Protein 6SL9 (pdb70)

Foldseek 3Di:
DDQLQWDWDDDQQEIETERGPQVQQSADDPSNLVVLQVSLVCLLVDLRHQEYEYAYPYAFRHQYHDPVNDDPPPDDVVVVCVVRLVSLVSLLQRLHAYEYETLAEQEQVSLLVQQSHPAYEYAQHHKYWNHQVVVPHFHDSCCVPRVCVQQNDVVVCCRGNVGDIGTRVRCCVRRSHVYYDHSVCRVVVRVVVRVVSSQDQSNVVSLVSVLVSCVPVDDPVVSVVSCVVSVVVVCPDPQVVQVVVCVVVVHDGRHSND

Solvent-accessible surface area: 13612 Å² total; per-residue (Å²): 157,41,179,7,27,9,75,104,93,118,57,97,14,0,11,9,0,24,0,17,34,54,135,115,49,0,10,3,17,1,104,0,18,60,24,0,79,56,3,3,112,85,0,68,115,51,223,104,2,36,0,0,0,0,6,9,20,54,174,0,0,0,38,1,52,16,103,117,65,48,47,162,197,194,62,93,70,113,54,30,47,177,85,40,64,120,2,22,121,29,2,16,31,4,52,20,5,1,0,0,0,0,35,5,36,0,12,6,9,0,1,0,2,0,2,24,3,48,54,12,2,0,1,79,59,1,7,0,9,3,23,16,61,157,96,69,63,111,33,34,18,22,0,68,65,16,0,39,90,51,22,34,117,76,83,1,89,78,5,31,125,134,1,45,136,10,28,0,94,85,0,75,90,38,26,0,2,94,90,33,5,64,70,151,97,4,77,117,58,0,28,58,30,0,67,119,20,4,125,7,30,5,65,40,59,1,8,70,28,62,51,118,62,55,60,142,178,32,58,130,106,93,22,98,59,39,83,68,87,14,128,37,83,17,39,154,24,114,6,90,97,20,20,50,96,1,142,186,111,148,83,108,60,188,33,109,16,175

Structure (mmCIF, N/CA/C/O backb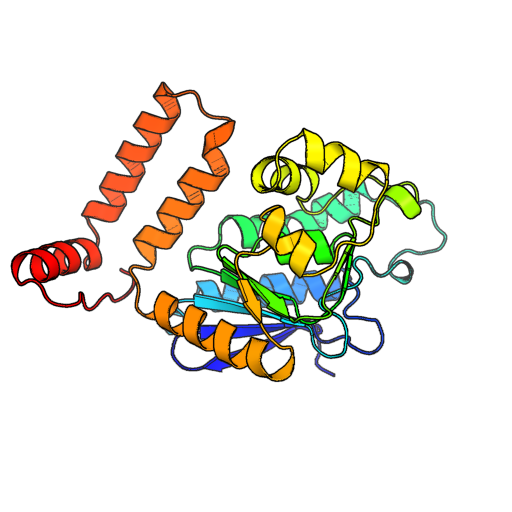one):
data_6SL9
#
_entry.id   6SL9
#
_cell.length_a   88.497
_cell.length_b   88.497
_cell.length_c   88.497
_cell.angle_alpha   90.000
_cell.angle_beta   90.000
_cell.angle_gamma   90.000
#
_symmetry.space_group_name_H-M   'P 21 3'
#
loop_
_entity.id
_entity.type
_entity.pdbx_description
1 polymer 'Enoyl-CoA hydratase/carnithine racemase'
2 non-polymer GLYCEROL
3 water water
#
loop_
_atom_site.group_PDB
_atom_site.id
_atom_site.type_symbol
_atom_site.label_atom_id
_atom_site.label_alt_id
_atom_site.label_comp_id
_atom_site.label_asym_id
_atom_site.label_entity_id
_atom_site.label_seq_id
_atom_site.pdbx_PDB_ins_code
_atom_site.Cartn_x
_atom_site.Cartn_y
_atom_site.Cartn_z
_atom_site.occupancy
_atom_site.B_iso_or_equiv
_atom_site.auth_seq_id
_atom_site.auth_comp_id
_atom_site.auth_asym_id
_atom_site.auth_atom_id
_atom_site.pdbx_PDB_model_num
ATOM 1 N N . SER A 1 1 ? -13.324 14.849 -1.494 1.000 22.311 -3 SER AAA N 1
ATOM 2 C CA . SER A 1 1 ? -11.993 14.588 -0.926 1.000 20.507 -3 SER AAA CA 1
ATOM 3 C C . SER A 1 1 ? -11.661 13.125 -1.078 1.000 17.913 -3 SER AAA C 1
ATOM 4 O O . SER A 1 1 ? -12.585 12.298 -1.223 1.000 18.645 -3 SER AAA O 1
ATOM 14 N N . ASN A 1 2 ? -10.398 12.789 -0.939 1.000 13.512 -2 ASN AAA N 1
ATOM 15 C CA . ASN A 1 2 ? -10.032 11.342 -0.862 1.000 12.781 -2 ASN AAA CA 1
ATOM 16 C C . ASN A 1 2 ? -8.804 11.216 0.040 1.000 12.507 -2 ASN AAA C 1
ATOM 17 O O . ASN A 1 2 ? -7.909 12.088 0.025 1.000 13.316 -2 ASN AAA O 1
ATOM 28 N N . ILE A 1 3 ? -8.722 10.146 0.787 1.000 11.981 -1 ILE AAA N 1
ATOM 29 C CA . ILE A 1 3 ? -7.589 9.952 1.707 1.000 12.576 -1 ILE AAA CA 1
ATOM 30 C C . ILE A 1 3 ? -6.302 9.872 0.910 1.000 12.148 -1 ILE AAA C 1
ATOM 31 O O . ILE A 1 3 ? -6.174 9.037 0.007 1.000 12.779 -1 ILE AAA O 1
ATOM 47 N N . GLY A 1 4 ? -5.360 10.732 1.251 1.000 12.895 0 GLY AAA N 1
ATOM 48 C CA . GLY A 1 4 ? -4.058 10.844 0.601 1.000 12.692 0 GLY AAA CA 1
ATOM 49 C C . GLY A 1 4 ? -4.013 11.826 -0.557 1.000 11.658 0 GLY AAA C 1
ATOM 50 O O . GLY A 1 4 ? -2.898 12.171 -0.950 1.000 12.299 0 GLY AAA O 1
ATOM 54 N N . MET A 1 5 ? -5.174 12.283 -1.078 1.000 11.479 1 MET AAA N 1
ATOM 55 C CA . MET A 1 5 ? -5.259 13.429 -1.984 1.000 11.994 1 MET AAA CA 1
ATOM 56 C C . MET A 1 5 ? -4.709 13.080 -3.376 1.000 11.704 1 MET AAA C 1
ATOM 57 O O . MET A 1 5 ? -4.432 14.026 -4.113 1.000 12.755 1 MET AAA O 1
ATOM 71 N N . ILE A 1 6 ? -4.626 11.796 -3.757 1.000 11.611 2 ILE AAA N 1
ATOM 72 C CA . ILE A 1 6 ? -4.257 11.399 -5.145 1.000 12.061 2 ILE AAA CA 1
ATOM 73 C C . ILE A 1 6 ? -5.394 10.557 -5.696 1.000 11.841 2 ILE AAA C 1
ATOM 74 O O . ILE A 1 6 ? -5.606 9.415 -5.281 1.000 13.251 2 ILE AAA O 1
ATOM 90 N N . LEU A 1 7 ? -6.187 11.125 -6.578 1.000 11.927 3 LEU AAA N 1
ATOM 91 C CA . LEU A 1 7 ? -7.235 10.328 -7.250 1.000 11.865 3 LEU AAA CA 1
ATOM 92 C C . LEU A 1 7 ? -6.586 9.442 -8.289 1.000 11.664 3 LEU AAA C 1
ATOM 93 O O . LEU A 1 7 ? -5.607 9.848 -8.930 1.000 12.622 3 LEU AAA O 1
ATOM 109 N N . LYS A 1 8 ? -7.142 8.256 -8.473 1.000 13.512 4 LYS AAA N 1
ATOM 110 C CA . LYS A 1 8 ? -6.631 7.291 -9.440 1.000 12.979 4 LYS AAA CA 1
ATOM 111 C C . LYS A 1 8 ? -7.778 6.775 -10.289 1.000 14.235 4 LYS AAA C 1
ATOM 112 O O . LYS A 1 8 ? -8.782 6.328 -9.725 1.000 16.765 4 LYS AAA O 1
ATOM 131 N N . GLU A 1 9 ? -7.573 6.706 -11.592 1.000 14.006 5 GLU AAA N 1
ATOM 132 C CA . GLU A 1 9 ? -8.564 6.061 -12.465 1.000 16.234 5 GLU AAA CA 1
ATOM 133 C C . GLU A 1 9 ? -7.788 5.467 -13.645 1.000 13.685 5 GLU AAA C 1
ATOM 134 O O . GLU A 1 9 ? -6.950 6.103 -14.178 1.000 16.298 5 GLU AAA O 1
ATOM 146 N N . ARG A 1 10 ? -8.166 4.291 -14.082 1.000 17.580 6 ARG AAA N 1
ATOM 147 C CA . ARG A 1 10 ? -7.583 3.657 -15.247 1.000 16.533 6 ARG AAA CA 1
ATOM 148 C C . ARG A 1 10 ? -8.540 3.840 -16.423 1.000 16.943 6 ARG AAA C 1
ATOM 149 O O . ARG A 1 10 ? -9.752 3.582 -16.320 1.000 21.793 6 ARG AAA O 1
ATOM 170 N N . GLN A 1 11 ? -8.002 4.328 -17.528 1.000 16.530 7 GLN AAA N 1
ATOM 171 C CA . GLN A 1 11 ? -8.734 4.451 -18.809 1.000 19.467 7 GLN AAA CA 1
ATOM 172 C C . GLN A 1 11 ? -7.889 3.680 -19.827 1.000 17.809 7 GLN AAA C 1
ATOM 173 O O . GLN A 1 11 ? -6.732 4.091 -20.098 1.000 16.474 7 GLN AAA O 1
ATOM 187 N N . ASP A 1 12 ? -8.380 2.541 -20.317 1.000 19.735 8 ASP AAA N 1
ATOM 188 C CA . ASP A 1 12 ? -7.548 1.652 -21.179 1.000 20.791 8 ASP AAA CA 1
ATOM 189 C C . ASP A 1 12 ? -6.250 1.310 -20.458 1.000 17.818 8 ASP AAA C 1
ATOM 190 O O . ASP A 1 12 ? -6.229 0.707 -19.351 1.000 19.032 8 ASP AAA O 1
ATOM 199 N N . GLY A 1 13 ? -5.174 1.635 -21.139 1.000 15.400 9 GLY AAA N 1
ATOM 200 C CA . GLY A 1 13 ? -3.799 1.380 -20.674 1.000 15.093 9 GLY AAA CA 1
ATOM 201 C C . GLY A 1 13 ? -3.183 2.540 -19.901 1.000 12.556 9 GLY AAA C 1
ATOM 202 O O . GLY A 1 13 ? -1.977 2.516 -19.664 1.000 12.587 9 GLY AAA O 1
ATOM 206 N N . VAL A 1 14 ? -3.985 3.540 -19.528 1.000 12.492 10 VAL AAA N 1
ATOM 207 C CA . VAL A 1 14 ? -3.488 4.763 -18.869 1.000 12.481 10 VAL AAA CA 1
ATOM 208 C C . VAL A 1 14 ? -3.967 4.800 -17.416 1.000 12.516 10 VAL AAA C 1
ATOM 209 O O . VAL A 1 14 ? -5.186 4.745 -17.168 1.000 14.039 10 VAL AAA O 1
ATOM 222 N N . LEU A 1 15 ? -3.045 5.019 -16.502 1.000 11.730 11 LEU AAA N 1
ATOM 223 C CA . LEU A 1 15 ? -3.406 5.368 -15.121 1.000 11.610 11 LEU AAA CA 1
ATOM 224 C C . LEU A 1 15 ? -3.404 6.903 -15.034 1.000 11.297 11 LEU AAA C 1
ATOM 225 O O . LEU A 1 15 ? -2.356 7.493 -15.162 1.000 12.031 11 LEU AAA O 1
ATOM 241 N N . VAL A 1 16 ? -4.565 7.458 -14.713 1.000 11.682 12 VAL AAA N 1
ATOM 242 C CA . VAL A 1 16 ? -4.751 8.902 -14.544 1.000 11.511 12 VAL AAA CA 1
ATOM 243 C C . VAL A 1 16 ? -4.687 9.220 -13.056 1.000 11.189 12 VAL AAA C 1
ATOM 244 O O . VAL A 1 16 ? -5.516 8.692 -12.270 1.000 12.167 12 VAL AAA O 1
ATOM 257 N N . LEU A 1 17 ? -3.729 10.042 -12.720 1.000 11.158 13 LEU AAA N 1
ATOM 258 C CA . LEU A 1 17 ? -3.497 10.522 -11.339 1.000 11.162 13 LEU AAA CA 1
ATOM 259 C C . LEU A 1 17 ? -3.855 11.995 -11.245 1.000 11.357 13 LEU AAA C 1
ATOM 260 O O . LEU A 1 17 ? -3.360 12.778 -12.045 1.000 12.208 13 LEU AAA O 1
ATOM 276 N N . THR A 1 18 ? -4.655 12.358 -10.259 1.000 11.559 14 THR AAA N 1
ATOM 277 C CA . THR A 1 18 ? -5.102 13.737 -10.090 1.000 11.138 14 THR AAA CA 1
ATOM 278 C C . THR A 1 18 ? -4.767 14.190 -8.684 1.000 11.143 14 THR AAA C 1
ATOM 279 O O . THR A 1 18 ? -5.295 13.622 -7.708 1.000 13.099 14 THR AAA O 1
ATOM 290 N N . LEU A 1 19 ? -3.930 15.217 -8.602 1.000 10.998 15 LEU AAA N 1
ATOM 291 C CA . LEU A 1 19 ? -3.680 15.894 -7.314 1.000 12.086 15 LEU AAA CA 1
ATOM 292 C C . LEU A 1 19 ? -5.012 16.478 -6.822 1.000 12.748 15 LEU AAA C 1
ATOM 293 O O . LEU A 1 19 ? -5.676 17.247 -7.570 1.000 13.910 15 LEU AAA O 1
ATOM 309 N N . ASN A 1 20 ? -5.394 16.173 -5.576 1.000 13.322 16 ASN AAA N 1
ATOM 310 C CA . ASN A 1 20 ? -6.791 16.451 -5.160 1.000 12.389 16 ASN AAA CA 1
ATOM 311 C C . ASN A 1 20 ? -6.820 17.079 -3.767 1.000 13.075 16 ASN AAA C 1
ATOM 312 O O . ASN A 1 20 ? -7.371 16.507 -2.820 1.000 15.006 16 ASN AAA O 1
ATOM 323 N N . ARG A 1 21 ? -6.314 18.300 -3.686 1.000 13.431 17 ARG AAA N 1
ATOM 324 C CA . ARG A 1 21 ? -6.546 19.198 -2.548 1.000 13.677 17 ARG AAA CA 1
ATOM 325 C C . ARG A 1 21 ? -6.923 20.559 -3.092 1.000 13.639 17 ARG AAA C 1
ATOM 326 O O . ARG A 1 21 ? -6.229 21.570 -2.867 1.000 14.536 17 ARG AAA O 1
ATOM 347 N N . PRO A 1 22 ? -8.025 20.636 -3.854 1.000 14.655 18 PRO AAA N 1
ATOM 348 C CA . PRO A 1 22 ? -8.239 21.852 -4.641 1.000 16.219 18 PRO AAA CA 1
ATOM 349 C C . PRO A 1 22 ? -8.464 23.125 -3.830 1.000 19.086 18 PRO AAA C 1
ATOM 350 O O . PRO A 1 22 ? -8.111 24.218 -4.293 1.000 22.405 18 PRO AAA O 1
ATOM 361 N N . GLU A 1 23 ? -9.013 22.950 -2.642 1.000 21.457 19 GLU AAA N 1
ATOM 362 C CA . GLU A 1 23 ? -9.280 24.057 -1.699 1.000 26.783 19 GLU AAA CA 1
ATOM 363 C C . GLU A 1 23 ? -7.985 24.708 -1.223 1.000 25.692 19 GLU AAA C 1
ATOM 364 O O . GLU A 1 23 ? -8.006 25.863 -0.765 1.000 30.090 19 GLU AAA O 1
ATOM 376 N N . LYS A 1 24 ? -6.867 24.015 -1.322 1.000 18.347 20 LYS AAA N 1
ATOM 377 C CA . LYS A 1 24 ? -5.518 24.539 -0.992 1.000 17.450 20 LYS AAA CA 1
ATOM 378 C C . LYS A 1 24 ? -4.623 24.532 -2.244 1.000 14.416 20 LYS AAA C 1
ATOM 379 O O . LYS A 1 24 ? -3.399 24.445 -2.085 1.000 15.829 20 LYS AAA O 1
ATOM 398 N N . LEU A 1 25 ? -5.222 24.597 -3.434 1.000 13.553 21 LEU AAA N 1
ATOM 399 C CA . LEU A 1 25 ? -4.444 24.680 -4.695 1.000 13.286 21 LEU AAA CA 1
ATOM 400 C C . LEU A 1 25 ? -3.488 23.498 -4.800 1.000 11.526 21 LEU AAA C 1
ATOM 401 O O . LEU A 1 25 ? -2.389 23.606 -5.344 1.000 12.526 21 LEU AAA O 1
ATOM 417 N N . ASN A 1 26 ? -3.950 22.335 -4.376 1.000 12.502 22 ASN AAA N 1
ATOM 418 C CA . ASN A 1 26 ? -3.156 21.090 -4.453 1.000 11.461 22 ASN AAA CA 1
ATOM 419 C C . ASN A 1 26 ? -1.787 21.264 -3.827 1.000 11.136 22 ASN AAA C 1
ATOM 420 O O . ASN A 1 26 ? -0.782 20.694 -4.328 1.000 12.470 22 ASN AAA O 1
ATOM 431 N N . ALA A 1 27 ? -1.755 21.947 -2.709 1.000 13.200 23 ALA AAA N 1
ATOM 432 C CA . ALA A 1 27 ? -0.499 22.189 -2.000 1.000 13.384 23 ALA AAA CA 1
ATOM 433 C C . ALA A 1 27 ? 0.086 20.856 -1.561 1.000 13.060 23 ALA AAA C 1
ATOM 434 O O . ALA A 1 27 ? -0.642 19.965 -1.118 1.000 17.417 23 ALA AAA O 1
ATOM 441 N N A ILE A 1 28 ? 1.406 20.775 -1.654 0.500 12.577 24 ILE AAA N 1
ATOM 442 N N B ILE A 1 28 ? 1.403 20.748 -1.709 0.500 12.774 24 ILE AAA N 1
ATOM 443 C CA A ILE A 1 28 ? 2.153 19.524 -1.384 0.500 13.034 24 ILE AAA CA 1
ATOM 444 C CA B ILE A 1 28 ? 2.168 19.505 -1.425 0.500 13.518 24 ILE AAA CA 1
ATOM 445 C C A ILE A 1 28 ? 2.410 19.343 0.116 0.500 11.907 24 ILE AAA C 1
ATOM 446 C C B ILE A 1 28 ? 2.396 19.341 0.089 0.500 12.312 24 ILE AAA C 1
ATOM 447 O O A ILE A 1 28 ? 2.869 20.266 0.790 0.500 13.457 24 ILE AAA O 1
ATOM 448 O O B ILE A 1 28 ? 2.801 20.287 0.759 0.500 13.716 24 ILE AAA O 1
ATOM 479 N N . THR A 1 29 ? 2.158 18.138 0.606 1.000 13.048 25 THR AAA N 1
ATOM 480 C CA . THR A 1 29 ? 2.514 17.706 1.967 1.000 12.839 25 THR AAA CA 1
ATOM 481 C C . THR A 1 29 ? 3.171 16.340 1.891 1.000 12.585 25 THR AAA C 1
ATOM 482 O O . THR A 1 29 ? 3.035 15.626 0.888 1.000 12.376 25 THR AAA O 1
ATOM 493 N N . GLY A 1 30 ? 3.801 15.957 2.991 1.000 14.237 26 GLY AAA N 1
ATOM 494 C CA . GLY A 1 30 ? 4.390 14.605 3.062 1.000 15.243 26 GLY AAA CA 1
ATOM 495 C C . GLY A 1 30 ? 3.327 13.562 2.854 1.000 12.618 26 GLY AAA C 1
ATOM 496 O O . GLY A 1 30 ? 3.581 12.552 2.220 1.000 13.696 26 GLY AAA O 1
ATOM 500 N N . GLU A 1 31 ? 2.142 13.758 3.425 1.000 12.951 27 GLU AAA N 1
ATOM 501 C CA . GLU A 1 31 ? 1.050 12.793 3.220 1.000 12.943 27 GLU AAA CA 1
ATOM 502 C C . GLU A 1 31 ? 0.717 12.643 1.724 1.000 12.043 27 GLU AAA C 1
ATOM 503 O O . GLU A 1 31 ? 0.550 11.524 1.218 1.000 12.064 27 GLU AAA O 1
ATOM 515 N N . LEU A 1 32 ? 0.567 13.757 1.049 1.000 11.327 28 LEU AAA N 1
ATOM 516 C CA . LEU A 1 32 ? 0.307 13.750 -0.398 1.000 10.936 28 LEU AAA CA 1
ATOM 517 C C . LEU A 1 32 ? 1.419 13.039 -1.148 1.000 10.576 28 LEU AAA C 1
ATOM 518 O O . LEU A 1 32 ? 1.147 12.222 -2.039 1.000 11.302 28 LEU AAA O 1
ATOM 534 N N . LEU A 1 33 ? 2.648 13.327 -0.790 1.000 11.569 29 LEU AAA N 1
ATOM 535 C CA . LEU A 1 33 ? 3.807 12.712 -1.475 1.000 10.669 29 LEU AAA CA 1
ATOM 536 C C . LEU A 1 33 ? 3.850 11.223 -1.227 1.000 10.919 29 LEU AAA C 1
ATOM 537 O O . LEU A 1 33 ? 4.143 10.459 -2.187 1.000 11.401 29 LEU AAA O 1
ATOM 553 N N . ASP A 1 34 ? 3.520 10.760 0.008 1.000 10.809 30 ASP AAA N 1
ATOM 554 C CA . ASP A 1 34 ? 3.458 9.305 0.216 1.000 10.836 30 ASP AAA CA 1
ATOM 555 C C . ASP A 1 34 ? 2.388 8.694 -0.714 1.000 10.410 30 ASP AAA C 1
ATOM 556 O O . ASP A 1 34 ? 2.601 7.612 -1.237 1.000 10.523 30 ASP AAA O 1
ATOM 565 N N . ALA A 1 35 ? 1.233 9.350 -0.854 1.000 10.501 31 ALA AAA N 1
ATOM 566 C CA . ALA A 1 35 ? 0.142 8.834 -1.694 1.000 11.031 31 ALA AAA CA 1
ATOM 567 C C . ALA A 1 35 ? 0.570 8.869 -3.166 1.000 10.214 31 ALA AAA C 1
ATOM 568 O O . ALA A 1 35 ? 0.232 7.950 -3.928 1.000 11.448 31 ALA AAA O 1
ATOM 575 N N . LEU A 1 36 ? 1.306 9.886 -3.597 1.000 10.553 32 LEU AAA N 1
ATOM 576 C CA . LEU A 1 36 ? 1.776 9.959 -4.977 1.000 10.662 32 LEU AAA CA 1
ATOM 577 C C . LEU A 1 36 ? 2.774 8.835 -5.261 1.000 9.806 32 LEU AAA C 1
ATOM 578 O O . LEU A 1 36 ? 2.652 8.138 -6.281 1.000 10.897 32 LEU AAA O 1
ATOM 594 N N . TYR A 1 37 ? 3.719 8.632 -4.367 1.000 10.557 33 TYR AAA N 1
ATOM 595 C CA . TYR A 1 37 ? 4.681 7.531 -4.452 1.000 10.517 33 TYR AAA CA 1
ATOM 596 C C . TYR A 1 37 ? 3.909 6.215 -4.623 1.000 10.044 33 TYR AAA C 1
ATOM 597 O O . TYR A 1 37 ? 4.218 5.401 -5.488 1.000 11.789 33 TYR AAA O 1
ATOM 615 N N . ALA A 1 38 ? 2.942 5.969 -3.726 1.000 10.978 34 ALA AAA N 1
ATOM 616 C CA . ALA A 1 38 ? 2.215 4.703 -3.731 1.000 11.235 34 ALA AAA CA 1
ATOM 617 C C . ALA A 1 38 ? 1.497 4.532 -5.078 1.000 11.000 34 ALA AAA C 1
ATOM 618 O O . ALA A 1 38 ? 1.429 3.393 -5.607 1.000 11.569 34 ALA AAA O 1
ATOM 625 N N . ALA A 1 39 ? 0.916 5.598 -5.615 1.000 10.533 35 ALA AAA N 1
ATOM 626 C CA . ALA A 1 39 ? 0.160 5.521 -6.882 1.000 11.255 35 ALA AAA CA 1
ATOM 627 C C . ALA A 1 39 ? 1.114 5.259 -8.047 1.000 11.766 35 ALA AAA C 1
ATOM 628 O O . ALA A 1 39 ? 0.787 4.489 -8.939 1.000 11.867 35 ALA AAA O 1
ATOM 635 N N . LEU A 1 40 ? 2.264 5.939 -8.080 1.000 11.336 36 LEU AAA N 1
ATOM 636 C CA . LEU A 1 40 ? 3.305 5.671 -9.112 1.000 11.577 36 LEU AAA CA 1
ATOM 637 C C . LEU A 1 40 ? 3.781 4.224 -9.049 1.000 10.963 36 LEU AAA C 1
ATOM 638 O O . LEU A 1 40 ? 3.859 3.540 -10.086 1.000 11.797 36 LEU AAA O 1
ATOM 654 N N . LYS A 1 41 ? 4.023 3.771 -7.830 1.000 11.078 37 LYS AAA N 1
ATOM 655 C CA . LYS A 1 41 ? 4.435 2.361 -7.650 1.000 12.793 37 LYS AAA CA 1
ATOM 656 C C . LYS A 1 41 ? 3.350 1.398 -8.165 1.000 12.050 37 LYS AAA C 1
ATOM 657 O O . LYS A 1 41 ? 3.666 0.412 -8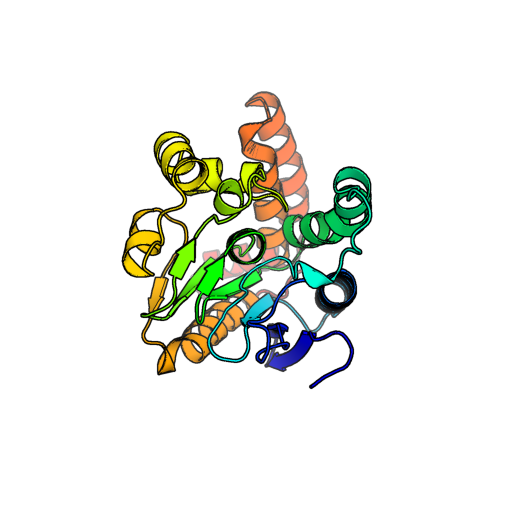.838 1.000 13.125 37 LYS AAA O 1
ATOM 676 N N . GLU A 1 42 ? 2.095 1.647 -7.794 1.000 13.469 38 GLU AAA N 1
ATOM 677 C CA . GLU A 1 42 ? 0.994 0.749 -8.233 1.000 13.473 38 GLU AAA CA 1
ATOM 678 C C . GLU A 1 42 ? 0.901 0.768 -9.760 1.000 13.877 38 GLU AAA C 1
ATOM 679 O O . GLU A 1 42 ? 0.737 -0.289 -10.348 1.000 15.223 38 GLU AAA O 1
ATOM 691 N N . GLY A 1 43 ? 1.001 1.952 -10.366 1.000 12.625 39 GLY AAA N 1
ATOM 692 C CA . GLY A 1 43 ? 0.932 2.035 -11.814 1.000 13.098 39 GLY AAA CA 1
ATOM 693 C C . GLY A 1 43 ? 2.081 1.305 -12.481 1.000 11.789 39 GLY AAA C 1
ATOM 694 O O . GLY A 1 43 ? 1.871 0.643 -13.504 1.000 13.894 39 GLY AAA O 1
ATOM 698 N N . GLU A 1 44 ? 3.285 1.440 -11.955 1.000 11.377 40 GLU AAA N 1
ATOM 699 C CA . GLU A 1 44 ? 4.443 0.741 -12.521 1.000 11.387 40 GLU AAA CA 1
ATOM 700 C C . GLU A 1 44 ? 4.286 -0.777 -12.389 1.000 13.022 40 GLU AAA C 1
ATOM 701 O O . GLU A 1 44 ? 4.736 -1.517 -13.292 1.000 13.600 40 GLU AAA O 1
ATOM 713 N N . GLU A 1 45 ? 3.742 -1.258 -11.284 1.000 13.024 41 GLU AAA N 1
ATOM 714 C CA . GLU A 1 45 ? 3.576 -2.717 -11.047 1.000 13.773 41 GLU AAA CA 1
ATOM 715 C C . GLU A 1 45 ? 2.382 -3.290 -11.859 1.000 13.950 41 GLU AAA C 1
ATOM 716 O O . GLU A 1 45 ? 2.344 -4.466 -12.047 1.000 17.616 41 GLU AAA O 1
ATOM 728 N N . ASP A 1 46 ? 1.427 -2.466 -12.280 1.000 13.935 42 ASP AAA N 1
ATOM 729 C CA . ASP A 1 46 ? 0.158 -2.930 -12.868 1.000 13.529 42 ASP AAA CA 1
ATOM 730 C C . ASP A 1 46 ? 0.416 -3.288 -14.339 1.000 14.064 42 ASP AAA C 1
ATOM 731 O O . ASP A 1 46 ? 0.602 -2.378 -15.176 1.000 13.833 42 ASP AAA O 1
ATOM 740 N N . ARG A 1 47 ? 0.294 -4.561 -14.690 1.000 15.198 43 ARG AAA N 1
ATOM 741 C CA . ARG A 1 47 ? 0.557 -5.006 -16.077 1.000 18.113 43 ARG AAA CA 1
ATOM 742 C C . ARG A 1 47 ? -0.515 -4.469 -17.047 1.000 16.026 43 ARG AAA C 1
ATOM 743 O O . ARG A 1 47 ? -0.281 -4.493 -18.252 1.000 22.716 43 ARG AAA O 1
ATOM 764 N N . GLU A 1 48 ? -1.637 -3.962 -16.560 1.000 16.133 44 GLU AAA N 1
ATOM 765 C CA . GLU A 1 48 ? -2.662 -3.352 -17.437 1.000 15.524 44 GLU AAA CA 1
ATOM 766 C C . GLU A 1 48 ? -2.371 -1.866 -17.736 1.000 16.120 44 GLU AAA C 1
ATOM 767 O O . GLU A 1 48 ? -3.093 -1.200 -18.537 1.000 18.606 44 GLU AAA O 1
ATOM 779 N N . VAL A 1 49 ? -1.348 -1.306 -17.104 1.000 13.711 45 VAL AAA N 1
ATOM 780 C CA . VAL A 1 49 ? -0.960 0.109 -17.270 1.000 11.651 45 VAL AAA CA 1
ATOM 781 C C . VAL A 1 49 ? 0.286 0.192 -18.138 1.000 11.821 45 VAL AAA C 1
ATOM 782 O O . VAL A 1 49 ? 1.298 -0.444 -17.802 1.000 12.421 45 VAL AAA O 1
ATOM 795 N N . ARG A 1 50 ? 0.217 0.977 -19.217 1.000 11.037 46 ARG AAA N 1
ATOM 796 C CA . ARG A 1 50 ? 1.384 1.210 -20.089 1.000 11.680 46 ARG AAA CA 1
ATOM 797 C C . ARG A 1 50 ? 1.780 2.675 -20.133 1.000 10.897 46 ARG AAA C 1
ATOM 798 O O . ARG A 1 50 ? 2.840 2.986 -20.673 1.000 12.582 46 ARG AAA O 1
ATOM 819 N N . ALA A 1 51 ? 1.000 3.562 -19.553 1.000 11.011 47 ALA AAA N 1
ATOM 820 C CA . ALA A 1 51 ? 1.335 4.994 -19.496 1.000 10.439 47 ALA AAA CA 1
ATOM 821 C C . ALA A 1 51 ? 0.633 5.612 -18.308 1.000 11.086 47 ALA AAA C 1
ATOM 822 O O . ALA A 1 51 ? -0.396 5.075 -17.867 1.000 11.698 47 ALA AAA O 1
ATOM 829 N N . LEU A 1 52 ? 1.152 6.716 -17.804 1.000 11.081 48 LEU AAA N 1
ATOM 830 C CA . LEU A 1 52 ? 0.529 7.475 -16.712 1.000 10.921 48 LEU AAA CA 1
ATOM 831 C C . LEU A 1 52 ? 0.274 8.903 -17.185 1.000 11.119 48 LEU AAA C 1
ATOM 832 O O . LEU A 1 52 ? 0.999 9.417 -18.050 1.000 11.150 48 LEU AAA O 1
ATOM 848 N N . LEU A 1 53 ? -0.764 9.492 -16.592 1.000 11.324 49 LEU AAA N 1
ATOM 849 C CA . LEU A 1 53 ? -1.137 10.891 -16.864 1.000 10.560 49 LEU AAA CA 1
ATOM 850 C C . LEU A 1 53 ? -1.317 11.558 -15.492 1.000 10.747 49 LEU AAA C 1
ATOM 851 O O . LEU A 1 53 ? -2.112 11.048 -14.691 1.000 12.270 49 LEU AAA O 1
ATOM 867 N N . LEU A 1 54 ? -0.666 12.693 -15.243 1.000 10.857 50 LEU AAA N 1
ATOM 868 C CA . LEU A 1 54 ? -0.748 13.427 -13.974 1.000 10.627 50 LEU AAA CA 1
ATOM 869 C C . LEU A 1 54 ? -1.323 14.803 -14.256 1.000 10.476 50 LEU AAA C 1
ATOM 870 O O . LEU A 1 54 ? -0.822 15.515 -15.141 1.000 11.447 50 LEU AAA O 1
ATOM 886 N N . THR A 1 55 ? -2.304 15.180 -13.456 1.000 10.878 51 THR AAA N 1
ATOM 887 C CA . THR A 1 55 ? -2.943 16.502 -13.544 1.000 11.348 51 THR AAA CA 1
ATOM 888 C C . THR A 1 55 ? -3.392 16.945 -12.153 1.000 11.070 51 THR AAA C 1
ATOM 889 O O . THR A 1 55 ? -3.233 16.196 -11.195 1.000 11.804 51 THR AAA O 1
ATOM 900 N N . GLY A 1 56 ? -3.962 18.143 -12.072 1.000 12.047 52 GLY AAA N 1
ATOM 901 C CA . GLY A 1 56 ? -4.495 18.670 -10.812 1.000 11.891 52 GLY AAA CA 1
ATOM 902 C C . GLY A 1 56 ? -5.995 18.876 -10.882 1.000 12.039 52 GLY AAA C 1
ATOM 903 O O . GLY A 1 56 ? -6.566 19.164 -11.934 1.000 13.672 52 GLY AAA O 1
ATOM 907 N N . ALA A 1 57 ? -6.619 18.821 -9.724 1.000 12.056 53 ALA AAA N 1
ATOM 908 C CA . ALA A 1 57 ? -8.036 19.179 -9.565 1.000 12.621 53 ALA AAA CA 1
ATOM 909 C C . ALA A 1 57 ? -8.188 20.670 -9.331 1.000 12.942 53 ALA AAA C 1
ATOM 910 O O . ALA A 1 57 ? -7.373 21.254 -8.680 1.000 14.037 53 ALA AAA O 1
ATOM 917 N N . GLY A 1 58 ? -9.309 21.208 -9.760 1.000 17.376 54 GLY AAA N 1
ATOM 918 C CA . GLY A 1 58 ? -9.603 22.603 -9.439 1.000 18.148 54 GLY AAA CA 1
ATOM 919 C C . GLY A 1 58 ? -8.815 23.574 -10.291 1.000 17.734 54 GLY AAA C 1
ATOM 920 O O . GLY A 1 58 ? -8.383 23.231 -11.428 1.000 19.928 54 GLY AAA O 1
ATOM 924 N N . ARG A 1 59 ? -8.558 24.755 -9.759 1.000 19.235 55 ARG AAA N 1
ATOM 925 C CA . ARG A 1 59 ? -8.007 25.800 -10.623 1.000 21.515 55 ARG AAA CA 1
ATOM 926 C C . ARG A 1 59 ? -6.493 25.675 -10.773 1.000 18.797 55 ARG AAA C 1
ATOM 927 O O . ARG A 1 59 ? -5.950 26.276 -11.698 1.000 22.952 55 ARG AAA O 1
ATOM 948 N N . ALA A 1 60 ? -5.796 24.999 -9.851 1.000 18.503 56 ALA AAA N 1
ATOM 949 C CA . ALA A 1 60 ? -4.336 24.845 -9.884 1.000 15.123 56 ALA AAA CA 1
ATOM 950 C C . ALA A 1 60 ? -3.918 23.461 -10.334 1.000 13.173 56 ALA AAA C 1
ATOM 951 O O . ALA A 1 60 ? -4.620 22.477 -10.115 1.000 13.795 56 ALA AAA O 1
ATOM 958 N N . PHE A 1 61 ? -2.718 23.406 -10.888 1.000 12.305 57 PHE AAA N 1
ATOM 959 C CA . PHE A 1 61 ? -1.973 22.133 -10.958 1.000 11.959 57 PHE AAA CA 1
ATOM 960 C C . PHE A 1 61 ? -1.441 21.870 -9.544 1.000 11.552 57 PHE AAA C 1
ATOM 961 O O . PHE A 1 61 ? -1.935 20.955 -8.895 1.000 11.548 57 PHE AAA O 1
ATOM 978 N N . SER A 1 62 ? -0.510 22.687 -9.062 1.000 10.858 58 SER AAA N 1
ATOM 979 C CA . SER A 1 62 ? -0.140 22.704 -7.633 1.000 10.252 58 SER AAA CA 1
ATOM 980 C C . SER A 1 62 ? 0.620 23.969 -7.336 1.000 10.869 58 SER AAA C 1
ATOM 981 O O . SER A 1 62 ? 1.576 24.301 -8.036 1.000 11.569 58 SER AAA O 1
ATOM 989 N N . ALA A 1 63 ? 0.222 24.594 -6.238 1.000 12.139 59 ALA AAA N 1
ATOM 990 C CA . ALA A 1 63 ? 0.928 25.800 -5.730 1.000 12.948 59 ALA AAA CA 1
ATOM 991 C C . ALA A 1 63 ? 2.214 25.487 -4.941 1.000 13.049 59 ALA AAA C 1
ATOM 992 O O . ALA A 1 63 ? 2.887 26.412 -4.510 1.000 14.903 59 ALA AAA O 1
ATOM 999 N N . GLY A 1 64 ? 2.576 24.216 -4.845 1.000 12.156 60 GLY AAA N 1
ATOM 1000 C CA . GLY A 1 64 ? 3.820 23.826 -4.173 1.000 12.515 60 GLY AAA CA 1
ATOM 1001 C C . GLY A 1 64 ? 3.591 23.556 -2.714 1.000 11.589 60 GLY AAA C 1
ATOM 1002 O O . GLY A 1 64 ? 2.488 23.252 -2.277 1.000 12.091 60 GLY AAA O 1
ATOM 1006 N N . GLN A 1 65 ? 4.676 23.564 -1.946 1.000 12.278 61 GLN AAA N 1
ATOM 1007 C CA . GLN A 1 65 ? 4.669 23.119 -0.551 1.000 13.235 61 GLN AAA CA 1
ATOM 1008 C C . GLN A 1 65 ? 3.643 23.869 0.258 1.000 13.473 61 GLN AAA C 1
ATOM 1009 O O . GLN A 1 65 ? 3.603 25.111 0.231 1.000 16.072 61 GLN AAA O 1
ATOM 1023 N N . ASP A 1 66 ? 2.872 23.112 1.058 1.000 13.469 62 ASP AAA N 1
ATOM 1024 C CA . ASP A 1 66 ? 1.996 23.678 2.089 1.000 15.366 62 ASP AAA CA 1
ATOM 1025 C C . ASP A 1 66 ? 2.860 24.181 3.265 1.000 15.177 62 ASP AAA C 1
ATOM 1026 O O . ASP A 1 66 ? 3.394 23.350 4.000 1.000 16.945 62 ASP AAA O 1
ATOM 1035 N N . LEU A 1 67 ? 2.976 25.487 3.451 1.000 18.356 63 LEU AAA N 1
ATOM 1036 C CA . LEU A 1 67 ? 3.857 26.011 4.531 1.000 19.919 63 LEU AAA CA 1
ATOM 1037 C C . LEU A 1 67 ? 3.353 25.655 5.935 1.000 21.240 63 LEU AAA C 1
ATOM 1038 O O . LEU A 1 67 ? 4.157 25.669 6.862 1.000 28.021 63 LEU AAA O 1
ATOM 1054 N N . THR A 1 68 ? 2.089 25.269 6.058 1.000 18.863 64 THR AAA N 1
ATOM 1055 C CA . THR A 1 68 ? 1.484 24.900 7.361 1.000 21.295 64 THR AAA CA 1
ATOM 1056 C C . THR A 1 68 ? 1.931 23.500 7.791 1.000 22.754 64 THR AAA C 1
ATOM 1057 O O . THR A 1 68 ? 1.775 23.194 8.983 1.000 25.427 64 THR AAA O 1
ATOM 1068 N N . GLU A 1 69 ? 2.579 22.717 6.922 1.000 19.024 65 GLU AAA N 1
ATOM 1069 C CA . GLU A 1 69 ? 3.058 21.377 7.355 1.000 19.788 65 GLU AAA CA 1
ATOM 1070 C C . GLU A 1 69 ? 4.042 21.484 8.521 1.000 20.784 65 GLU AAA C 1
ATOM 1071 O O . GLU A 1 69 ? 4.139 20.565 9.300 1.000 25.000 65 GLU AAA O 1
ATOM 1083 N N . PHE A 1 70 ? 4.816 22.556 8.571 1.000 22.307 66 PHE AAA N 1
ATOM 1084 C CA . PHE A 1 70 ? 5.909 22.785 9.548 1.000 26.633 66 PHE AAA CA 1
ATOM 1085 C C . PHE A 1 70 ? 5.365 23.535 10.758 1.000 36.560 66 PHE AAA C 1
ATOM 1086 O O . PHE A 1 70 ? 4.477 24.416 10.599 1.000 31.555 66 PHE AAA O 1
ATOM 1103 N N . GLY A 1 71 ? 5.914 23.214 11.922 1.000 45.363 67 GLY AAA N 1
ATOM 1104 C CA . GLY A 1 71 ? 5.531 23.941 13.132 1.000 61.092 67 GLY AAA CA 1
ATOM 1105 C C . GLY A 1 71 ? 6.046 25.358 13.036 1.000 59.106 67 GLY AAA C 1
ATOM 1106 O O . GLY A 1 71 ? 6.364 25.837 11.927 1.000 74.573 67 GLY AAA O 1
ATOM 1110 N N . ASP A 1 72 ? 6.109 26.000 14.192 1.000 57.372 68 ASP AAA N 1
ATOM 1111 C CA . ASP A 1 72 ? 6.762 27.310 14.395 1.000 60.165 68 ASP AAA CA 1
ATOM 1112 C C . ASP A 1 72 ? 8.240 27.014 14.720 1.000 57.315 68 ASP AAA C 1
ATOM 1113 O O . ASP A 1 72 ? 9.007 27.940 14.638 1.000 56.999 68 ASP AAA O 1
ATOM 1122 N N . ARG A 1 73 ? 8.635 25.751 14.986 1.000 60.369 69 ARG AAA N 1
ATOM 1123 C CA . ARG A 1 73 ? 10.051 25.327 15.260 1.000 62.308 69 ARG AAA CA 1
ATOM 1124 C C . ARG A 1 73 ? 10.954 25.749 14.079 1.000 55.138 69 ARG AAA C 1
ATOM 1125 O O . ARG A 1 73 ? 10.419 25.946 12.937 1.000 57.020 69 ARG AAA O 1
ATOM 1146 N N . LYS A 1 74 ? 12.260 25.997 14.332 1.000 60.815 70 LYS AAA N 1
ATOM 1147 C CA . LYS A 1 74 ? 13.245 26.194 13.233 1.000 67.615 70 LYS AAA CA 1
ATOM 1148 C C . LYS A 1 74 ? 13.109 24.989 12.314 1.000 52.659 70 LYS AAA C 1
ATOM 1149 O O . LYS A 1 74 ? 13.337 23.898 12.844 1.000 36.491 70 LYS AAA O 1
ATOM 1168 N N . PRO A 1 75 ? 12.743 25.111 11.006 1.000 41.924 71 PRO AAA N 1
ATOM 1169 C CA . PRO A 1 75 ? 12.594 23.933 10.142 1.000 33.744 71 PRO AAA CA 1
ATOM 1170 C C . PRO A 1 75 ? 13.909 23.231 9.821 1.000 28.554 71 PRO AAA C 1
ATOM 1171 O O . PRO A 1 75 ? 15.008 23.833 9.817 1.000 29.271 71 PRO AAA O 1
ATOM 1182 N N . ASP A 1 76 ? 13.751 21.952 9.519 1.000 22.229 72 ASP AAA N 1
ATOM 1183 C CA . ASP A 1 76 ? 14.846 21.060 9.116 1.000 19.355 72 ASP AAA CA 1
ATOM 1184 C C . ASP A 1 76 ? 14.506 20.588 7.707 1.000 16.424 72 ASP AAA C 1
ATOM 1185 O O . ASP A 1 76 ? 14.064 19.430 7.497 1.000 18.302 72 ASP AAA O 1
ATOM 1194 N N . TYR A 1 77 ? 14.763 21.420 6.718 1.000 15.543 73 TYR AAA N 1
ATOM 1195 C CA . TYR A 1 77 ? 14.422 21.029 5.344 1.000 13.676 73 TYR AAA CA 1
ATOM 1196 C C . TYR A 1 77 ? 15.339 19.929 4.816 1.000 12.260 73 TYR AAA C 1
ATOM 1197 O O . TYR A 1 77 ? 14.930 19.196 3.917 1.000 13.210 73 TYR AAA O 1
ATOM 1215 N N . GLU A 1 78 ? 16.579 19.844 5.323 1.000 12.029 74 GLU AAA N 1
ATOM 1216 C CA . GLU A 1 78 ? 17.436 18.735 4.880 1.000 11.834 74 GLU AAA CA 1
ATOM 1217 C C . GLU A 1 78 ? 16.761 17.412 5.222 1.000 13.282 74 GLU AAA C 1
ATOM 1218 O O . GLU A 1 78 ? 16.675 16.520 4.365 1.000 12.731 74 GLU AAA O 1
ATOM 1230 N N . ALA A 1 79 ? 16.296 17.268 6.458 1.000 13.703 75 ALA AAA N 1
ATOM 1231 C CA . ALA A 1 79 ? 15.671 15.980 6.824 1.000 14.546 75 ALA AAA CA 1
ATOM 1232 C C . ALA A 1 79 ? 14.369 15.750 6.032 1.000 14.011 75 ALA AAA C 1
ATOM 1233 O O . ALA A 1 79 ? 14.098 14.627 5.581 1.000 13.963 75 ALA AAA O 1
ATOM 1240 N N . HIS A 1 80 ? 13.603 16.795 5.825 1.000 13.419 76 HIS AAA N 1
ATOM 1241 C CA . HIS A 1 80 ? 12.317 16.667 5.112 1.000 13.084 76 HIS AAA CA 1
ATOM 1242 C C . HIS A 1 80 ? 12.601 16.205 3.661 1.000 12.068 76 HIS AAA C 1
ATOM 1243 O O . HIS A 1 80 ? 11.947 15.262 3.188 1.000 12.972 76 HIS AAA O 1
ATOM 1258 N N . LEU A 1 81 ? 13.507 16.873 2.987 1.000 12.451 77 LEU AAA N 1
ATOM 1259 C CA . LEU A 1 81 ? 13.816 16.518 1.591 1.000 11.323 77 LEU AAA CA 1
ATOM 1260 C C . LEU A 1 81 ? 14.510 15.178 1.496 1.000 11.730 77 LEU AAA C 1
ATOM 1261 O O . LEU A 1 81 ? 14.181 14.401 0.592 1.000 12.548 77 LEU AAA O 1
ATOM 1277 N N . ARG A 1 82 ? 15.367 14.832 2.456 1.000 12.961 78 ARG AAA N 1
ATOM 1278 C CA . ARG A 1 82 ? 15.967 13.499 2.382 1.000 14.591 78 ARG AAA CA 1
ATOM 1279 C C . ARG A 1 82 ? 14.871 12.450 2.470 1.000 13.687 78 ARG AAA C 1
ATOM 1280 O O . ARG A 1 82 ? 14.960 11.406 1.804 1.000 15.992 78 ARG AAA O 1
ATOM 1301 N N . ARG A 1 83 ? 13.872 12.674 3.310 1.000 13.762 79 ARG AAA N 1
ATOM 1302 C CA . ARG A 1 83 ? 12.754 11.707 3.434 1.000 13.419 79 ARG AAA CA 1
ATOM 1303 C C . ARG A 1 83 ? 11.946 11.655 2.144 1.000 12.809 79 ARG AAA C 1
ATOM 1304 O O . ARG A 1 83 ? 11.610 10.540 1.722 1.000 14.704 79 ARG AAA O 1
ATOM 1325 N N . TYR A 1 84 ? 11.552 12.792 1.591 1.000 11.978 80 TYR AAA N 1
ATOM 1326 C CA . TYR A 1 84 ? 10.579 12.808 0.471 1.000 12.739 80 TYR AAA CA 1
ATOM 1327 C C . TYR A 1 84 ? 11.247 12.827 -0.911 1.000 13.204 80 TYR AAA C 1
ATOM 1328 O O . TYR A 1 84 ? 10.532 12.610 -1.895 1.000 13.366 80 TYR AAA O 1
ATOM 1346 N N . ASN A 1 85 ? 12.587 12.839 -0.984 1.000 12.535 81 ASN AAA N 1
ATOM 1347 C CA . ASN A 1 85 ? 13.263 12.858 -2.310 1.000 12.102 81 ASN AAA CA 1
ATOM 1348 C C . ASN A 1 85 ? 13.008 11.544 -3.034 1.000 12.974 81 ASN AAA C 1
ATOM 1349 O O . ASN A 1 85 ? 13.093 11.523 -4.250 1.000 12.021 81 ASN AAA O 1
ATOM 1360 N N . ARG A 1 86 ? 12.644 10.492 -2.317 1.000 13.509 82 ARG AAA N 1
ATOM 1361 C CA . ARG A 1 86 ? 12.324 9.219 -2.988 1.000 13.319 82 ARG AAA CA 1
ATOM 1362 C C . ARG A 1 86 ? 11.180 9.407 -4.006 1.000 12.547 82 ARG AAA C 1
ATOM 1363 O O . ARG A 1 86 ? 11.052 8.602 -4.940 1.000 12.844 82 ARG AAA O 1
ATOM 1384 N N . VAL A 1 87 ? 10.286 10.337 -3.777 1.000 12.543 83 VAL AAA N 1
ATOM 1385 C CA . VAL A 1 87 ? 9.185 10.533 -4.742 1.000 12.658 83 VAL AAA CA 1
ATOM 1386 C C . VAL A 1 87 ? 9.705 11.073 -6.075 1.000 11.182 83 VAL AAA C 1
ATOM 1387 O O . VAL A 1 87 ? 9.242 10.671 -7.149 1.000 11.826 83 VAL AAA O 1
ATOM 1400 N N . VAL A 1 88 ? 10.636 12.008 -6.015 1.000 11.011 84 VAL AAA N 1
ATOM 1401 C CA . VAL A 1 88 ? 11.291 12.491 -7.254 1.000 10.992 84 VAL AAA CA 1
ATOM 1402 C C . VAL A 1 88 ? 12.102 11.387 -7.889 1.000 10.313 84 VAL AAA C 1
ATOM 1403 O O . VAL A 1 88 ? 12.122 11.251 -9.123 1.000 11.956 84 VAL AAA O 1
ATOM 1416 N N . GLU A 1 89 ? 12.796 10.590 -7.077 1.000 10.973 85 GLU AAA N 1
ATOM 1417 C CA . GLU A 1 89 ? 13.498 9.433 -7.643 1.000 11.359 85 GLU AAA CA 1
ATOM 1418 C C . GLU A 1 89 ? 12.513 8.542 -8.401 1.000 11.330 85 GLU AAA C 1
ATOM 1419 O O . GLU A 1 89 ? 12.820 8.087 -9.517 1.000 11.965 85 GLU AAA O 1
ATOM 1431 N N . ALA A 1 90 ? 11.353 8.284 -7.814 1.000 10.706 86 ALA AAA N 1
ATOM 1432 C CA . ALA A 1 90 ? 10.331 7.419 -8.432 1.000 11.337 86 ALA AAA CA 1
ATOM 1433 C C . ALA A 1 90 ? 9.888 8.025 -9.758 1.000 12.319 86 ALA AAA C 1
ATOM 1434 O O . ALA A 1 90 ? 9.800 7.268 -10.732 1.000 13.617 86 ALA AAA O 1
ATOM 1441 N N . LEU A 1 91 ? 9.592 9.316 -9.792 1.000 12.028 87 LEU AAA N 1
ATOM 1442 C CA . LEU A 1 91 ? 9.199 9.934 -11.063 1.000 12.737 87 LEU AAA CA 1
ATOM 1443 C C . LEU A 1 91 ? 10.341 9.777 -12.048 1.000 12.364 87 LEU AAA C 1
ATOM 1444 O O . LEU A 1 91 ? 10.091 9.467 -13.225 1.000 14.590 87 LEU AAA O 1
ATOM 1460 N N . SER A 1 92 ? 11.565 10.055 -11.624 1.000 12.104 88 SER AAA N 1
ATOM 1461 C CA . SER A 1 92 ? 12.676 10.145 -12.588 1.000 12.111 88 SER AAA CA 1
ATOM 1462 C C . SER A 1 92 ? 12.913 8.818 -13.290 1.000 13.258 88 SER AAA C 1
ATOM 1463 O O . SER A 1 92 ? 13.319 8.790 -14.465 1.000 13.650 88 SER AAA O 1
ATOM 1471 N N . GLY A 1 93 ? 12.729 7.720 -12.553 1.000 12.351 89 GLY AAA N 1
ATOM 1472 C CA . GLY A 1 93 ? 13.069 6.373 -13.041 1.000 13.343 89 GLY AAA CA 1
ATOM 1473 C C . GLY A 1 93 ? 11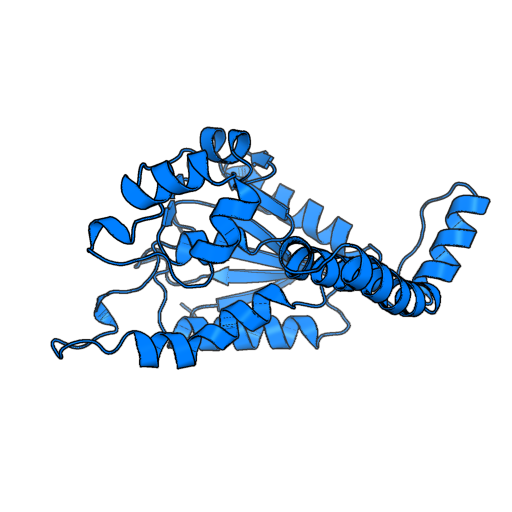.894 5.569 -13.519 1.000 12.567 89 GLY AAA C 1
ATOM 1474 O O . GLY A 1 93 ? 12.084 4.423 -13.855 1.000 13.274 89 GLY AAA O 1
ATOM 1478 N N A LEU A 1 94 ? 10.699 6.132 -13.501 0.500 13.358 90 LEU AAA N 1
ATOM 1479 N N B LEU A 1 94 ? 10.694 6.123 -13.498 0.500 12.084 90 LEU AAA N 1
ATOM 1480 C CA A LEU A 1 94 ? 9.464 5.425 -13.930 0.500 13.892 90 LEU AAA CA 1
ATOM 1481 C CA B LEU A 1 94 ? 9.454 5.372 -13.842 0.500 10.885 90 LEU AAA CA 1
ATOM 1482 C C A LEU A 1 94 ? 9.733 4.625 -15.204 0.500 12.760 90 LEU AAA C 1
ATOM 1483 C C B LEU A 1 94 ? 9.668 4.644 -15.177 0.500 12.209 90 LEU AAA C 1
ATOM 1484 O O A LEU A 1 94 ? 10.179 5.225 -16.197 0.500 14.325 90 LEU AAA O 1
ATOM 1485 O O B LEU A 1 94 ? 10.068 5.294 -16.157 0.500 14.436 90 LEU AAA O 1
ATOM 1516 N N . GLU A 1 95 ? 9.342 3.363 -15.216 1.000 10.664 91 GLU AAA N 1
ATOM 1517 C CA . GLU A 1 95 ? 9.609 2.508 -16.379 1.000 12.168 91 GLU AAA CA 1
ATOM 1518 C C . GLU A 1 95 ? 8.419 2.474 -17.335 1.000 10.206 91 GLU AAA C 1
ATOM 1519 O O . GLU A 1 95 ? 8.289 1.583 -18.163 1.000 11.961 91 GLU AAA O 1
ATOM 1531 N N . LYS A 1 96 ? 7.580 3.507 -17.301 1.000 11.704 92 LYS AAA N 1
ATOM 1532 C CA . LYS A 1 96 ? 6.448 3.761 -18.210 1.000 10.830 92 LYS AAA CA 1
ATOM 1533 C C . LYS A 1 96 ? 6.460 5.256 -18.506 1.000 10.763 92 LYS AAA C 1
ATOM 1534 O O . LYS A 1 96 ? 6.879 6.057 -17.655 1.000 12.017 92 LYS AAA O 1
ATOM 1553 N N . PRO A 1 97 ? 5.979 5.662 -19.680 1.000 10.169 93 PRO AAA N 1
ATOM 1554 C CA . PRO A 1 97 ? 5.956 7.081 -20.012 1.000 10.655 93 PRO AAA CA 1
ATOM 1555 C C . PRO A 1 97 ? 4.899 7.823 -19.177 1.000 11.192 93 PRO AAA C 1
ATOM 1556 O O . PRO A 1 97 ? 3.846 7.306 -18.896 1.000 11.533 93 PRO AAA O 1
ATOM 1567 N N . LEU A 1 98 ? 5.225 9.067 -18.858 1.000 11.407 94 LEU AAA N 1
ATOM 1568 C CA . LEU A 1 98 ? 4.381 9.973 -18.050 1.000 10.815 94 LEU AAA CA 1
ATOM 1569 C C . LEU A 1 98 ? 4.046 11.207 -18.861 1.000 10.513 94 LEU AAA C 1
ATOM 1570 O O . LEU A 1 98 ? 4.925 11.941 -19.310 1.000 11.150 94 LEU AAA O 1
ATOM 1586 N N . VAL A 1 99 ? 2.769 11.454 -18.986 1.000 10.181 95 VAL AAA N 1
ATOM 1587 C CA . VAL A 1 99 ? 2.259 12.706 -19.564 1.000 9.915 95 VAL AAA CA 1
ATOM 1588 C C . VAL A 1 99 ? 1.814 13.562 -18.395 1.000 9.712 95 VAL AAA C 1
ATOM 1589 O O . VAL A 1 99 ? 1.156 13.067 -17.478 1.000 10.947 95 VAL AAA O 1
ATOM 1602 N N . VAL A 1 100 ? 2.140 14.871 -18.432 1.000 9.802 96 VAL AAA N 1
ATOM 1603 C CA . VAL A 1 100 ? 1.612 15.834 -17.421 1.000 10.088 96 VAL AAA CA 1
ATOM 1604 C C . VAL A 1 100 ? 0.690 16.808 -18.136 1.000 9.836 96 VAL AAA C 1
ATOM 1605 O O . VAL A 1 100 ? 1.092 17.327 -19.192 1.000 11.610 96 VAL AAA O 1
ATOM 1618 N N . ALA A 1 101 ? -0.458 17.083 -17.550 1.000 10.158 97 ALA AAA N 1
ATOM 1619 C CA . ALA A 1 101 ? -1.440 18.063 -18.049 1.000 10.253 97 ALA AAA CA 1
ATOM 1620 C C . ALA A 1 101 ? -1.526 19.174 -17.006 1.000 11.310 97 ALA AAA C 1
ATOM 1621 O O . ALA A 1 101 ? -2.123 19.004 -15.938 1.000 10.888 97 ALA AAA O 1
ATOM 1628 N N . VAL A 1 102 ? -0.894 20.313 -17.309 1.000 10.773 98 VAL AAA N 1
ATOM 1629 C CA . VAL A 1 102 ? -0.822 21.464 -16.388 1.000 11.340 98 VAL AAA CA 1
ATOM 1630 C C . VAL A 1 102 ? -2.075 22.337 -16.575 1.000 11.663 98 VAL AAA C 1
ATOM 1631 O O . VAL A 1 102 ? -2.174 23.087 -17.537 1.000 12.025 98 VAL AAA O 1
ATOM 1644 N N . ASN A 1 103 ? -3.048 22.151 -15.684 1.000 12.129 99 ASN AAA N 1
ATOM 1645 C CA . ASN A 1 103 ? -4.378 22.759 -15.780 1.000 12.105 99 ASN AAA CA 1
ATOM 1646 C C . ASN A 1 103 ? -4.457 24.145 -15.188 1.000 12.646 99 ASN AAA C 1
ATOM 1647 O O . ASN A 1 103 ? -5.444 24.846 -15.435 1.000 16.909 99 ASN AAA O 1
ATOM 1658 N N . GLY A 1 104 ? -3.457 24.569 -14.448 1.000 11.909 100 GLY AAA N 1
ATOM 1659 C CA . GLY A 1 104 ? -3.466 25.885 -13.786 1.000 12.401 100 GLY AAA CA 1
ATOM 1660 C C . GLY A 1 104 ? -2.103 26.181 -13.215 1.000 12.590 100 GLY AAA C 1
ATOM 1661 O O . GLY A 1 104 ? -1.090 25.734 -13.738 1.000 15.042 100 GLY AAA O 1
ATOM 1665 N N . VAL A 1 105 ? -2.060 26.944 -12.154 1.000 12.943 101 VAL AAA N 1
ATOM 1666 C CA . VAL A 1 105 ? -0.762 27.398 -11.639 1.000 14.828 101 VAL AAA CA 1
ATOM 1667 C C . VAL A 1 105 ? 0.033 26.156 -11.226 1.000 11.921 101 VAL AAA C 1
ATOM 1668 O O . VAL A 1 105 ? -0.448 25.219 -10.535 1.000 12.110 101 VAL AAA O 1
ATOM 1681 N N . ALA A 1 106 ? 1.321 26.210 -11.592 1.000 12.250 102 ALA AAA N 1
ATOM 1682 C CA . ALA A 1 106 ? 2.359 25.266 -11.152 1.000 11.121 102 ALA AAA CA 1
ATOM 1683 C C . ALA A 1 106 ? 3.466 26.132 -10.544 1.000 10.666 102 ALA AAA C 1
ATOM 1684 O O . ALA A 1 106 ? 4.195 26.823 -11.270 1.000 12.731 102 ALA AAA O 1
ATOM 1691 N N . ALA A 1 107 ? 3.613 26.104 -9.227 1.000 10.445 103 ALA AAA N 1
ATOM 1692 C CA . ALA A 1 107 ? 4.572 26.983 -8.529 1.000 10.576 103 ALA AAA CA 1
ATOM 1693 C 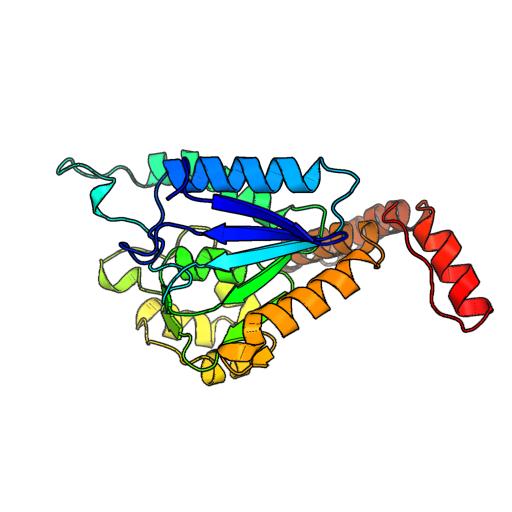C . ALA A 1 107 ? 5.423 26.164 -7.559 1.000 10.679 103 ALA AAA C 1
ATOM 1694 O O . ALA A 1 107 ? 4.907 25.219 -6.932 1.000 10.989 103 ALA AAA O 1
ATOM 1701 N N . GLY A 1 108 ? 6.664 26.564 -7.384 1.000 10.624 104 GLY AAA N 1
ATOM 1702 C CA . GLY A 1 108 ? 7.527 25.886 -6.396 1.000 10.667 104 GLY AAA CA 1
ATOM 1703 C C . GLY A 1 108 ? 7.662 24.419 -6.712 1.000 9.940 104 GLY AAA C 1
ATOM 1704 O O . GLY A 1 108 ? 7.844 24.044 -7.874 1.000 10.405 104 GLY AAA O 1
ATOM 1708 N N . ALA A 1 109 ? 7.462 23.565 -5.740 1.000 11.284 105 ALA AAA N 1
ATOM 1709 C CA . ALA A 1 109 ? 7.523 22.107 -5.983 1.000 11.134 105 ALA AAA CA 1
ATOM 1710 C C . ALA A 1 109 ? 6.410 21.650 -6.906 1.000 10.504 105 ALA AAA C 1
ATOM 1711 O O . ALA A 1 109 ? 6.524 20.589 -7.502 1.000 11.945 105 ALA AAA O 1
ATOM 1718 N N . GLY A 1 110 ? 5.345 22.426 -7.055 1.000 11.208 106 GLY AAA N 1
ATOM 1719 C CA . GLY A 1 110 ? 4.331 22.081 -8.067 1.000 10.587 106 GLY AAA CA 1
ATOM 1720 C C . GLY A 1 110 ? 4.905 22.208 -9.474 1.000 9.710 106 GLY AAA C 1
ATOM 1721 O O . GLY A 1 110 ? 4.581 21.412 -10.348 1.000 11.096 106 GLY AAA O 1
ATOM 1725 N N . MET A 1 111 ? 5.730 23.243 -9.699 1.000 9.936 107 MET AAA N 1
ATOM 1726 C CA . MET A 1 111 ? 6.460 23.387 -10.972 1.000 10.944 107 MET AAA CA 1
ATOM 1727 C C . MET A 1 111 ? 7.460 22.227 -11.104 1.000 10.500 107 MET AAA C 1
ATOM 1728 O O . MET A 1 111 ? 7.541 21.621 -12.176 1.000 11.809 107 MET AAA O 1
ATOM 1742 N N . SER A 1 112 ? 8.207 21.913 -10.044 1.000 10.469 108 SER AAA N 1
ATOM 1743 C CA . SER A 1 112 ? 9.124 20.761 -10.076 1.000 11.156 108 SER AAA CA 1
ATOM 1744 C C . SER A 1 112 ? 8.411 19.503 -10.542 1.000 10.827 108 SER AAA C 1
ATOM 1745 O O . SER A 1 112 ? 8.887 18.821 -11.475 1.000 13.022 108 SER AAA O 1
ATOM 1753 N N . LEU A 1 113 ? 7.264 19.193 -9.926 1.000 11.108 109 LEU AAA N 1
ATOM 1754 C CA . LEU A 1 113 ? 6.544 1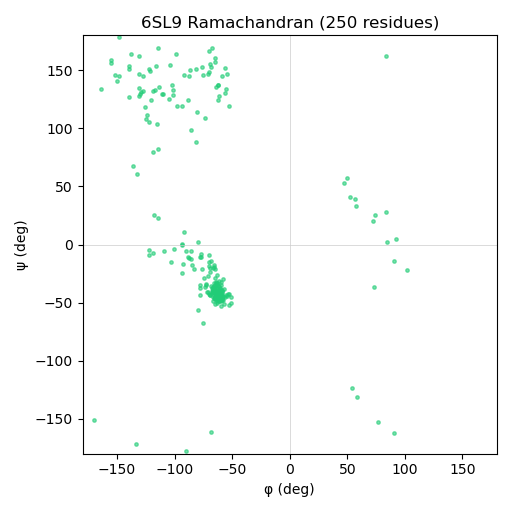7.946 -10.227 1.000 11.155 109 LEU AAA CA 1
ATOM 1755 C C . LEU A 1 113 ? 6.081 17.954 -11.683 1.000 11.107 109 LEU AAA C 1
ATOM 1756 O O . LEU A 1 113 ? 6.197 16.978 -12.398 1.000 12.409 109 LEU AAA O 1
ATOM 1772 N N . ALA A 1 114 ? 5.547 19.101 -12.160 1.000 10.205 110 ALA AAA N 1
ATOM 1773 C CA . ALA A 1 114 ? 5.008 19.177 -13.527 1.000 11.426 110 ALA AAA CA 1
ATOM 1774 C C . ALA A 1 114 ? 6.132 18.878 -14.521 1.000 10.482 110 ALA AAA C 1
ATOM 1775 O O . ALA A 1 114 ? 5.911 18.229 -15.566 1.000 11.461 110 ALA AAA O 1
ATOM 1782 N N . LEU A 1 115 ? 7.337 19.329 -14.236 1.000 9.995 111 LEU AAA N 1
ATOM 1783 C CA . LEU A 1 115 ? 8.445 19.251 -15.207 1.000 10.804 111 LEU AAA CA 1
ATOM 1784 C C . LEU A 1 115 ? 9.026 17.853 -15.287 1.000 10.772 111 LEU AAA C 1
ATOM 1785 O O . LEU A 1 115 ? 9.781 17.574 -16.209 1.000 12.010 111 LEU AAA O 1
ATOM 1801 N N . TRP A 1 116 ? 8.623 16.943 -14.408 1.000 9.793 112 TRP AAA N 1
ATOM 1802 C CA . TRP A 1 116 ? 9.027 15.526 -14.506 1.000 10.365 112 TRP AAA CA 1
ATOM 1803 C C . TRP A 1 116 ? 8.241 14.766 -15.562 1.000 10.332 112 TRP AAA C 1
ATOM 1804 O O . TRP A 1 116 ? 8.633 13.660 -15.880 1.000 11.934 112 TRP AAA O 1
ATOM 1825 N N . GLY A 1 117 ? 7.164 15.342 -16.121 1.000 10.233 113 GLY AAA N 1
ATOM 1826 C CA . GLY A 1 117 ? 6.520 14.642 -17.223 1.000 10.781 113 GLY AAA CA 1
ATOM 1827 C C . GLY A 1 117 ? 7.486 14.421 -18.363 1.000 10.573 113 GLY AAA C 1
ATOM 1828 O O . GLY A 1 117 ? 8.296 15.297 -18.646 1.000 11.557 113 GLY AAA O 1
ATOM 1832 N N . ASP A 1 118 ? 7.397 13.304 -19.072 1.000 10.954 114 ASP AAA N 1
ATOM 1833 C CA . ASP A 1 118 ? 8.157 13.079 -20.319 1.000 11.505 114 ASP AAA CA 1
ATOM 1834 C C . ASP A 1 118 ? 7.636 13.936 -21.445 1.000 11.800 114 ASP AAA C 1
ATOM 1835 O O . ASP A 1 118 ? 8.416 14.491 -22.235 1.000 12.757 114 ASP AAA O 1
ATOM 1844 N N . LEU A 1 119 ? 6.311 14.041 -21.527 1.000 11.057 115 LEU AAA N 1
ATOM 1845 C CA . LEU A 1 119 ? 5.602 14.932 -22.448 1.000 10.462 115 LEU AAA CA 1
ATOM 1846 C C . LEU A 1 119 ? 4.641 15.757 -21.625 1.000 10.084 115 LEU AAA C 1
ATOM 1847 O O . LEU A 1 119 ? 3.937 15.214 -20.758 1.000 11.844 115 LEU AAA O 1
ATOM 1863 N N . ARG A 1 120 ? 4.650 17.064 -21.870 1.000 10.544 116 ARG AAA N 1
ATOM 1864 C CA . ARG A 1 120 ? 3.955 18.014 -20.985 1.000 10.184 116 ARG AAA CA 1
ATOM 1865 C C . ARG A 1 120 ? 3.067 18.927 -21.816 1.000 10.040 116 ARG AAA C 1
ATOM 1866 O O . ARG A 1 120 ? 3.513 19.517 -22.801 1.000 11.395 116 ARG AAA O 1
ATOM 1887 N N . LEU A 1 121 ? 1.818 19.064 -21.393 1.000 10.619 117 LEU AAA N 1
ATOM 1888 C CA . LEU A 1 121 ? 0.831 19.955 -22.022 1.000 10.785 117 LEU AAA CA 1
ATOM 1889 C C . LEU A 1 121 ? 0.356 20.940 -20.977 1.000 11.338 117 LEU AAA C 1
ATOM 1890 O O . LEU A 1 121 ? 0.298 20.618 -19.780 1.000 13.504 117 LEU AAA O 1
ATOM 1906 N N . ALA A 1 122 ? 0.008 22.137 -21.422 1.000 11.860 118 ALA AAA N 1
ATOM 1907 C CA . ALA A 1 122 ? -0.578 23.136 -20.531 1.000 11.847 118 ALA AAA CA 1
ATOM 1908 C C . ALA A 1 122 ? -1.871 23.659 -21.127 1.000 11.921 118 ALA AAA C 1
ATOM 1909 O O . ALA A 1 122 ? -1.978 23.840 -22.376 1.000 13.993 118 ALA AAA O 1
ATOM 1916 N N . ALA A 1 123 ? -2.839 23.966 -20.268 1.000 12.671 119 ALA AAA N 1
ATOM 1917 C CA . ALA A 1 123 ? -4.014 24.743 -20.645 1.000 13.672 119 ALA AAA CA 1
ATOM 1918 C C . ALA A 1 123 ? -3.610 26.174 -20.903 1.000 13.900 119 ALA AAA C 1
ATOM 1919 O O . ALA A 1 123 ? -2.813 26.736 -20.163 1.000 14.405 119 ALA AAA O 1
ATOM 1926 N N . VAL A 1 124 ? -4.326 26.791 -21.817 1.000 14.424 120 VAL AAA N 1
ATOM 1927 C CA . VAL A 1 124 ? -4.352 28.260 -21.902 1.000 16.764 120 VAL AAA CA 1
ATOM 1928 C C . VAL A 1 124 ? -4.805 28.716 -20.506 1.000 18.540 120 VAL AAA C 1
ATOM 1929 O O . VAL A 1 124 ? -5.863 28.229 -20.005 1.000 20.063 120 VAL AAA O 1
ATOM 1942 N N . GLY A 1 125 ? -4.093 29.645 -19.934 1.000 19.856 121 GLY AAA N 1
ATOM 1943 C CA . GLY A 1 125 ? -4.411 30.155 -18.605 1.000 17.049 121 GLY AAA CA 1
ATOM 1944 C C . GLY A 1 125 ? -3.530 29.592 -17.551 1.000 15.299 121 GLY AAA C 1
ATOM 1945 O O . GLY A 1 125 ? -3.514 30.173 -16.473 1.000 17.715 121 GLY AAA O 1
ATOM 1949 N N . ALA A 1 126 ? -2.904 28.433 -17.800 1.000 14.414 122 ALA AAA N 1
ATOM 1950 C CA . ALA A 1 126 ? -2.003 27.853 -16.794 1.000 13.873 122 ALA AAA CA 1
ATOM 1951 C C . ALA A 1 126 ? -0.781 28.761 -16.658 1.000 13.413 122 ALA AAA C 1
ATOM 1952 O O . ALA A 1 126 ? -0.513 29.567 -17.536 1.000 14.975 122 ALA AAA O 1
ATOM 1959 N N . SER A 1 127 ? 0.038 28.537 -15.644 1.000 13.107 123 SER AAA N 1
ATOM 1960 C CA . SER A 1 127 ? 1.221 29.381 -15.428 1.000 14.040 123 SER AAA CA 1
ATOM 1961 C C . SER A 1 127 ? 2.245 28.593 -14.666 1.000 11.198 123 SER AAA C 1
ATOM 1962 O O . SER A 1 127 ? 1.934 27.630 -13.989 1.000 13.302 123 SER AAA O 1
ATOM 1970 N N . PHE A 1 128 ? 3.478 29.062 -14.787 1.000 12.227 124 PHE AAA N 1
ATOM 1971 C CA . PHE A 1 128 ? 4.620 28.444 -14.104 1.000 11.590 124 PHE AAA CA 1
ATOM 1972 C C . PHE A 1 128 ? 5.403 29.521 -13.372 1.000 11.525 124 PHE AAA C 1
ATOM 1973 O O . PHE A 1 128 ? 5.781 30.537 -13.996 1.000 14.646 124 PHE AAA O 1
ATOM 1990 N N . THR A 1 129 ? 5.684 29.304 -12.100 1.000 10.313 125 THR AAA N 1
ATOM 1991 C CA . THR A 1 129 ? 6.478 30.285 -11.319 1.000 11.270 125 THR AAA CA 1
ATOM 1992 C C . THR A 1 129 ? 7.440 29.472 -10.432 1.000 10.792 125 THR AAA C 1
ATOM 1993 O O . THR A 1 129 ? 6.981 28.622 -9.688 1.000 11.812 125 THR AAA O 1
ATOM 2004 N N . THR A 1 130 ? 8.721 29.759 -10.495 1.000 10.479 126 THR AAA N 1
ATOM 2005 C CA . THR A 1 130 ? 9.641 28.956 -9.675 1.000 9.929 126 THR AAA CA 1
ATOM 2006 C C . THR A 1 130 ? 9.340 29.158 -8.197 1.000 10.205 126 THR AAA C 1
ATOM 2007 O O . THR A 1 130 ? 9.406 28.188 -7.439 1.000 11.000 126 THR AAA O 1
ATOM 2018 N N . ALA A 1 131 ? 9.058 30.381 -7.766 1.000 11.050 127 ALA AAA N 1
ATOM 2019 C CA . ALA A 1 131 ? 8.490 30.746 -6.450 1.000 11.470 127 ALA AAA CA 1
ATOM 2020 C C . ALA A 1 131 ? 9.418 30.634 -5.246 1.000 11.009 127 ALA AAA C 1
ATOM 2021 O O . ALA A 1 131 ? 9.275 31.453 -4.327 1.000 11.725 127 ALA AAA O 1
ATOM 2028 N N . PHE A 1 132 ? 10.301 29.643 -5.204 1.000 10.757 128 PHE AAA N 1
ATOM 2029 C CA . PHE A 1 132 ? 11.122 29.384 -3.999 1.000 10.918 128 PHE AAA CA 1
ATOM 2030 C C . PHE A 1 132 ? 11.810 30.667 -3.524 1.000 10.276 128 PHE AAA C 1
ATOM 2031 O O . PHE A 1 132 ? 11.838 30.926 -2.287 1.000 10.974 128 PHE AAA O 1
ATOM 2048 N N . VAL A 1 133 ? 12.389 31.436 -4.422 1.000 10.794 129 VAL AAA N 1
ATOM 2049 C CA . VAL A 1 133 ? 13.188 32.614 -4.021 1.000 11.400 129 VAL AAA CA 1
ATOM 2050 C C . VAL A 1 133 ? 12.321 33.650 -3.302 1.000 11.990 129 VAL AAA C 1
ATOM 2051 O O . VAL A 1 133 ? 12.858 34.427 -2.501 1.000 12.802 129 VAL AAA O 1
ATOM 2064 N N . ARG A 1 134 ? 11.003 33.676 -3.578 1.000 12.484 130 ARG AAA N 1
ATOM 2065 C CA . ARG A 1 134 ? 10.126 34.681 -2.975 1.000 12.571 130 ARG AAA CA 1
ATOM 2066 C C . ARG A 1 134 ? 9.943 34.440 -1.494 1.000 12.576 130 ARG AAA C 1
ATOM 2067 O O . ARG A 1 134 ? 9.617 35.369 -0.774 1.000 14.399 130 ARG AAA O 1
ATOM 2088 N N . ILE A 1 135 ? 10.242 33.233 -1.020 1.000 12.376 131 ILE AAA N 1
ATOM 2089 C CA . ILE A 1 135 ? 10.255 32.949 0.440 1.000 13.566 131 ILE AAA CA 1
ATOM 2090 C C . ILE A 1 135 ? 11.661 32.608 0.940 1.000 11.832 131 ILE AAA C 1
ATOM 2091 O O . ILE A 1 135 ? 11.837 32.088 2.047 1.000 13.973 131 ILE AAA O 1
ATOM 2107 N N . GLY A 1 136 ? 12.677 33.055 0.189 1.000 10.562 132 GLY AAA N 1
ATOM 2108 C CA . GLY A 1 136 ? 14.069 32.903 0.648 1.000 11.373 132 GLY AAA CA 1
ATOM 2109 C C . GLY A 1 136 ? 14.628 31.487 0.570 1.000 10.430 132 GLY AAA C 1
ATOM 2110 O O . GLY A 1 136 ? 15.577 31.190 1.272 1.000 11.120 132 GLY AAA O 1
ATOM 2114 N N . LEU A 1 137 ? 14.068 30.678 -0.341 1.000 10.594 133 LEU AAA N 1
ATOM 2115 C CA . LEU A 1 137 ? 14.517 29.283 -0.494 1.000 11.191 133 LEU AAA CA 1
ATOM 2116 C C . LEU A 1 137 ? 15.164 29.075 -1.852 1.000 10.772 133 LEU AAA C 1
ATOM 2117 O O . LEU A 1 137 ? 15.084 29.921 -2.730 1.000 11.302 133 LEU AAA O 1
ATOM 2133 N N . VAL A 1 138 ? 15.788 27.923 -1.974 1.000 11.330 134 VAL AAA N 1
ATOM 2134 C CA . VAL A 1 138 ? 16.404 27.475 -3.245 1.000 11.001 134 VAL AAA CA 1
ATOM 2135 C C . VAL A 1 138 ? 15.476 26.522 -3.972 1.000 10.089 134 VAL AAA C 1
ATOM 2136 O O . VAL A 1 138 ? 14.551 25.958 -3.361 1.000 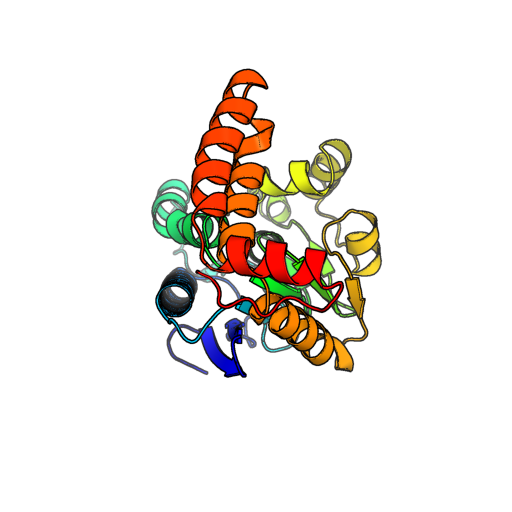11.264 134 VAL AAA O 1
ATOM 2149 N N . PRO A 1 139 ? 15.690 26.251 -5.262 1.000 10.225 135 PRO AAA N 1
ATOM 2150 C CA . PRO A 1 139 ? 14.899 25.241 -5.946 1.000 10.555 135 PRO AAA CA 1
ATOM 2151 C C . PRO A 1 139 ? 15.128 23.871 -5.316 1.000 10.298 135 PRO AAA C 1
ATOM 2152 O O . PRO A 1 139 ? 16.250 23.491 -5.058 1.000 13.050 135 PRO AAA O 1
ATOM 2163 N N . ASP A 1 140 ? 14.040 23.114 -5.140 1.000 10.747 136 ASP AAA N 1
ATOM 2164 C CA . ASP A 1 140 ? 14.147 21.732 -4.655 1.000 10.926 136 ASP AAA CA 1
ATOM 2165 C C . ASP A 1 140 ? 13.281 20.816 -5.500 1.000 10.252 136 ASP AAA C 1
ATOM 2166 O O . ASP A 1 140 ? 12.697 21.221 -6.514 1.000 11.332 136 ASP AAA O 1
ATOM 2175 N N . SER A 1 141 ? 13.169 19.577 -5.036 1.000 10.771 137 SER AAA N 1
ATOM 2176 C CA . SER A 1 141 ? 12.368 18.546 -5.697 1.000 10.988 137 SER AAA CA 1
ATOM 2177 C C . SER A 1 141 ? 12.833 18.339 -7.140 1.000 10.073 137 SER AAA C 1
ATOM 2178 O O . SER A 1 141 ? 12.013 17.950 -8.032 1.000 11.294 137 SER AAA O 1
ATOM 2186 N N . GLY A 1 142 ? 14.121 18.496 -7.386 1.000 10.476 138 GLY AAA N 1
ATOM 2187 C CA . GLY A 1 142 ? 14.722 18.288 -8.682 1.000 11.327 138 GLY AAA CA 1
ATOM 2188 C C . GLY A 1 142 ? 14.657 19.487 -9.620 1.000 10.532 138 GLY AAA C 1
ATOM 2189 O O . GLY A 1 142 ? 15.158 19.343 -10.748 1.000 11.567 138 GLY AAA O 1
ATOM 2193 N N . LEU A 1 143 ? 14.111 20.619 -9.169 1.000 10.351 139 LEU AAA N 1
ATOM 2194 C CA . LEU A 1 143 ? 13.982 21.747 -10.118 1.000 11.151 139 LEU AAA CA 1
ATOM 2195 C C . LEU A 1 143 ? 15.386 22.236 -10.499 1.000 11.040 139 LEU AAA C 1
ATOM 2196 O O . LEU A 1 143 ? 15.552 22.728 -11.648 1.000 11.246 139 LEU AAA O 1
ATOM 2212 N N . SER A 1 144 ? 16.389 22.175 -9.601 1.000 10.714 140 SER AAA N 1
ATOM 2213 C CA . SER A 1 144 ? 17.722 22.677 -9.980 1.000 11.128 140 SER AAA CA 1
ATOM 2214 C C . SER A 1 144 ? 18.380 21.767 -11.041 1.000 10.506 140 SER AAA C 1
ATOM 2215 O O . SER A 1 144 ? 19.277 22.242 -11.728 1.000 11.935 140 SER AAA O 1
ATOM 2223 N N . PHE A 1 145 ? 17.969 20.525 -11.100 1.000 11.372 141 PHE AAA N 1
ATOM 2224 C CA . PHE A 1 145 ? 18.427 19.530 -12.098 1.000 10.607 141 PHE AAA CA 1
ATOM 2225 C C . PHE A 1 145 ? 17.684 19.787 -13.389 1.000 10.123 141 PHE AAA C 1
ATOM 2226 O O . PHE A 1 145 ? 18.307 19.942 -14.451 1.000 11.509 141 PHE AAA O 1
ATOM 2243 N N . LEU A 1 146 ? 16.364 19.769 -13.330 1.000 10.656 142 LEU AAA N 1
ATOM 2244 C CA . LEU A 1 146 ? 15.571 19.819 -14.556 1.000 12.368 142 LEU AAA CA 1
ATOM 2245 C C . LEU A 1 146 ? 15.609 21.151 -15.258 1.000 10.995 142 LEU AAA C 1
ATOM 2246 O O . LEU A 1 146 ? 15.683 21.181 -16.487 1.000 11.496 142 LEU AAA O 1
ATOM 2262 N N . LEU A 1 147 ? 15.522 22.259 -14.531 1.000 10.688 143 LEU AAA N 1
ATOM 2263 C CA . LEU A 1 147 ? 15.285 23.525 -15.245 1.000 11.196 143 LEU AAA CA 1
ATOM 2264 C C . LEU A 1 147 ? 16.406 23.902 -16.199 1.000 10.535 143 LEU AAA C 1
ATOM 2265 O O . LEU A 1 147 ? 16.072 24.214 -17.346 1.000 11.704 143 LEU AAA O 1
ATOM 2281 N N . PRO A 1 148 ? 17.680 23.853 -15.806 1.000 10.839 144 PRO AAA N 1
ATOM 2282 C CA . PRO A 1 148 ? 18.702 24.211 -16.773 1.000 11.946 144 PRO AAA CA 1
ATOM 2283 C C . PRO A 1 148 ? 18.749 23.258 -17.975 1.000 11.825 144 PRO AAA C 1
ATOM 2284 O O . PRO A 1 148 ? 19.045 23.701 -19.088 1.000 14.514 144 PRO AAA O 1
ATOM 2295 N N . ARG A 1 149 ? 18.451 21.967 -17.753 1.000 11.705 145 ARG AAA N 1
ATOM 2296 C CA . ARG A 1 149 ? 18.438 21.001 -18.880 1.000 12.164 145 ARG AAA CA 1
ATOM 2297 C C . ARG A 1 149 ? 17.285 21.339 -19.853 1.000 12.142 145 ARG AAA C 1
ATOM 2298 O O . ARG A 1 149 ? 17.435 21.181 -21.087 1.000 13.991 145 ARG AAA O 1
ATOM 2319 N N . LEU A 1 150 ? 16.115 21.733 -19.323 1.000 11.714 146 LEU AAA N 1
ATOM 2320 C CA . LEU A 1 150 ? 14.924 21.968 -20.157 1.000 13.258 146 LEU AAA CA 1
ATOM 2321 C C . LEU A 1 150 ? 14.997 23.315 -20.869 1.000 14.772 146 LEU AAA C 1
ATOM 2322 O O . LEU A 1 150 ? 14.507 23.367 -22.014 1.000 19.685 146 LEU AAA O 1
ATOM 2338 N N . VAL A 1 151 ? 15.522 24.372 -20.269 1.000 13.333 147 VAL AAA N 1
ATOM 2339 C CA . VAL A 1 151 ? 15.387 25.740 -20.815 1.000 14.651 147 VAL AAA CA 1
ATOM 2340 C C . VAL A 1 151 ? 16.780 26.353 -21.049 1.000 14.640 147 VAL AAA C 1
ATOM 2341 O O . VAL A 1 151 ? 16.812 27.441 -21.601 1.000 16.558 147 VAL AAA O 1
ATOM 2354 N N . GLY A 1 152 ? 17.865 25.681 -20.678 1.000 14.133 148 GLY AAA N 1
ATOM 2355 C CA . GLY A 1 152 ? 19.232 26.214 -20.749 1.000 13.647 148 GLY AAA CA 1
ATOM 2356 C C . GLY A 1 152 ? 19.568 27.058 -19.532 1.000 12.195 148 GLY AAA C 1
ATOM 2357 O O . GLY A 1 152 ? 18.682 27.541 -18.812 1.000 13.369 148 GLY AAA O 1
ATOM 2361 N N . LEU A 1 153 ? 20.854 27.282 -19.297 1.000 12.854 149 LEU AAA N 1
ATOM 2362 C CA . LEU A 1 153 ? 21.288 27.984 -18.076 1.000 12.294 149 LEU AAA CA 1
ATOM 2363 C C . LEU A 1 153 ? 20.822 29.447 -18.076 1.000 11.086 149 LEU AAA C 1
ATOM 2364 O O . LEU A 1 153 ? 20.481 29.977 -17.007 1.000 11.753 149 LEU AAA O 1
ATOM 2380 N N . ALA A 1 154 ? 20.825 30.110 -19.221 1.000 12.367 150 ALA AAA N 1
ATOM 2381 C CA . ALA A 1 154 ? 20.508 31.557 -19.220 1.000 12.095 150 ALA AAA CA 1
ATOM 2382 C C . ALA A 1 154 ? 19.080 31.793 -18.752 1.000 12.056 150 ALA AAA C 1
ATOM 2383 O O . ALA A 1 154 ? 18.830 32.633 -17.864 1.000 12.566 150 ALA AAA O 1
ATOM 2390 N N . LYS A 1 155 ? 18.152 31.022 -19.274 1.000 12.376 151 LYS AAA N 1
ATOM 2391 C CA . LYS A 1 155 ? 16.752 31.187 -18.813 1.000 12.324 151 LYS AAA CA 1
ATOM 2392 C C . LYS A 1 155 ? 16.562 30.641 -17.404 1.000 10.945 151 LYS AAA C 1
ATOM 2393 O O . LYS A 1 155 ? 15.779 31.195 -16.646 1.000 12.884 151 LYS AAA O 1
ATOM 2412 N N . ALA A 1 156 ? 17.264 29.576 -17.051 1.000 11.029 152 ALA AAA N 1
ATOM 2413 C CA . ALA A 1 156 ? 17.148 29.055 -15.677 1.000 10.310 152 ALA AAA CA 1
ATOM 2414 C C . ALA A 1 156 ? 17.588 30.140 -14.686 1.000 11.439 152 ALA AAA C 1
ATOM 2415 O O . ALA A 1 156 ? 16.936 30.319 -13.632 1.000 11.478 152 ALA AAA O 1
ATOM 2422 N N . GLN A 1 157 ? 18.662 30.882 -14.969 1.000 12.077 153 GLN AAA N 1
ATOM 2423 C CA . GLN A 1 157 ? 19.115 31.976 -14.042 1.000 13.292 153 GLN AAA CA 1
ATOM 2424 C C . GLN A 1 157 ? 17.990 32.960 -13.832 1.000 12.689 153 GLN AAA C 1
ATOM 2425 O O . GLN A 1 157 ? 17.705 33.375 -12.671 1.000 14.145 153 GLN AAA O 1
ATOM 2439 N N . GLU A 1 158 ? 17.405 33.432 -14.934 1.000 12.790 154 GLU AAA N 1
ATOM 2440 C CA . GLU A 1 158 ? 16.369 34.486 -14.794 1.000 15.303 154 GLU AAA CA 1
ATOM 2441 C C . GLU A 1 158 ? 15.164 33.913 -14.034 1.000 13.133 154 GLU AAA C 1
ATOM 2442 O O . GLU A 1 158 ? 14.596 34.562 -13.158 1.000 13.803 154 GLU AAA O 1
ATOM 2454 N N . LEU A 1 159 ? 14.717 32.721 -14.443 1.000 11.840 155 LEU AAA N 1
ATOM 2455 C CA . LEU A 1 159 ? 13.484 32.160 -13.883 1.000 11.042 155 LEU AAA CA 1
ATOM 2456 C C . LEU A 1 159 ? 13.670 31.920 -12.395 1.000 10.334 155 LEU AAA C 1
ATOM 2457 O O . LEU A 1 159 ? 12.704 32.077 -11.658 1.000 12.623 155 LEU AAA O 1
ATOM 2473 N N . LEU A 1 160 ? 14.827 31.432 -11.980 1.000 10.733 156 LEU AAA N 1
ATOM 2474 C CA . LEU A 1 160 ? 15.031 31.110 -10.570 1.000 10.669 156 LEU AAA CA 1
ATOM 2475 C C . LEU A 1 160 ? 15.303 32.346 -9.722 1.000 12.379 156 LEU AAA C 1
ATOM 2476 O O . LEU A 1 160 ? 14.764 32.450 -8.585 1.000 14.965 156 LEU AAA O 1
ATOM 2492 N N . LEU A 1 161 ? 16.131 33.253 -10.197 1.000 11.873 157 LEU AAA N 1
ATOM 2493 C CA . LEU A 1 161 ? 16.553 34.397 -9.374 1.000 13.391 157 LEU AAA CA 1
ATOM 2494 C C . LEU A 1 161 ? 15.460 35.456 -9.315 1.000 12.059 157 LEU AAA C 1
ATOM 2495 O O . LEU A 1 161 ? 15.297 36.060 -8.227 1.000 13.501 157 LEU AAA O 1
ATOM 2511 N N . LEU A 1 162 ? 14.702 35.652 -10.386 1.000 12.209 158 LEU AAA N 1
ATOM 2512 C CA . LEU A 1 162 ? 13.681 36.695 -10.383 1.000 13.355 158 LEU AAA CA 1
ATOM 2513 C C . LEU A 1 162 ? 12.265 36.141 -10.189 1.000 12.501 158 LEU AAA C 1
ATOM 2514 O O . LEU A 1 162 ? 11.370 36.928 -9.972 1.000 14.118 158 LEU AAA O 1
ATOM 2530 N N . SER A 1 163 ? 12.049 34.836 -10.354 1.000 13.733 159 SER AAA N 1
ATOM 2531 C CA . SER A 1 163 ? 10.724 34.193 -10.182 1.000 12.728 159 SER AAA CA 1
ATOM 2532 C C . SER A 1 163 ? 9.603 34.941 -10.901 1.000 12.731 159 SER AAA C 1
ATOM 2533 O O . SER A 1 163 ? 8.566 35.186 -10.301 1.000 13.381 159 SER AAA O 1
ATOM 2541 N N . PRO A 1 164 ? 9.728 35.235 -12.201 1.000 12.067 160 PRO AAA N 1
ATOM 2542 C CA . PRO A 1 164 ? 8.594 35.725 -12.961 1.000 12.556 160 PRO AAA CA 1
ATOM 2543 C C . PRO A 1 164 ? 7.514 34.652 -13.060 1.000 13.678 160 PRO AAA C 1
ATOM 2544 O O . PRO A 1 164 ? 7.785 33.453 -12.983 1.000 14.843 160 PRO AAA O 1
ATOM 2555 N N . ARG A 1 165 ? 6.298 35.097 -13.283 1.000 12.960 161 ARG AAA N 1
ATOM 2556 C CA . ARG A 1 165 ? 5.183 34.209 -13.620 1.000 13.922 161 ARG AAA CA 1
ATOM 2557 C C . ARG A 1 165 ? 5.189 34.064 -15.123 1.000 14.107 161 ARG AAA C 1
ATOM 2558 O O . ARG A 1 165 ? 5.096 35.051 -15.832 1.000 18.217 161 ARG AAA O 1
ATOM 2579 N N . LEU A 1 166 ? 5.260 32.847 -15.595 1.000 13.657 162 LEU AAA N 1
ATOM 2580 C CA . LEU A 1 166 ? 5.225 32.547 -17.027 1.000 14.297 162 LEU AAA CA 1
ATOM 2581 C C . LEU A 1 166 ? 3.844 32.049 -17.435 1.000 13.491 162 LEU AAA C 1
ATOM 2582 O O . LEU A 1 166 ? 3.298 31.133 -16.832 1.000 14.754 162 LEU AAA O 1
ATOM 2598 N N . SER A 1 167 ? 3.329 32.596 -18.518 1.000 13.713 163 SER AAA N 1
ATOM 2599 C CA . SER A 1 167 ? 2.105 32.103 -19.181 1.000 14.632 163 SER AAA CA 1
ATOM 2600 C C . SER A 1 167 ? 2.383 30.750 -19.842 1.000 13.717 163 SER AAA C 1
ATOM 2601 O O . SER A 1 167 ? 3.539 30.327 -20.059 1.000 13.684 163 SER AAA O 1
ATOM 2609 N N . ALA A 1 168 ? 1.311 30.080 -20.232 1.000 14.650 164 ALA AAA N 1
ATOM 2610 C CA . ALA A 1 168 ? 1.439 28.799 -20.961 1.000 14.686 164 ALA AAA CA 1
ATOM 2611 C C . ALA A 1 168 ? 2.227 29.049 -22.251 1.000 12.998 164 ALA AAA C 1
ATOM 2612 O O . ALA A 1 168 ? 3.044 28.206 -22.638 1.000 13.640 164 ALA AAA O 1
ATOM 2619 N N . GLU A 1 169 ? 1.911 30.136 -22.940 1.000 13.082 165 GLU AAA N 1
ATOM 2620 C CA . GLU A 1 169 ? 2.570 30.412 -24.235 1.000 15.245 165 GLU AAA CA 1
ATOM 2621 C C . GLU A 1 169 ? 4.065 30.682 -24.042 1.000 14.466 165 GLU AAA C 1
ATOM 2622 O O . GLU A 1 169 ? 4.914 30.224 -24.847 1.000 16.104 165 GLU AAA O 1
ATOM 2634 N N . GLU A 1 170 ? 4.429 31.368 -22.981 1.000 14.539 166 GLU AAA N 1
ATOM 2635 C CA . GLU A 1 170 ? 5.859 31.558 -22.654 1.000 15.310 166 GLU AAA CA 1
ATOM 2636 C C . GLU A 1 170 ? 6.500 30.216 -22.300 1.000 14.514 166 GLU AAA C 1
ATOM 2637 O O . GLU A 1 170 ? 7.619 29.968 -22.703 1.000 16.635 166 GLU AAA O 1
ATOM 2649 N N . ALA A 1 171 ? 5.813 29.383 -21.546 1.000 13.332 167 ALA AAA N 1
ATOM 2650 C CA . ALA A 1 171 ? 6.307 28.055 -21.162 1.000 12.996 167 ALA AAA CA 1
ATOM 2651 C C . ALA A 1 171 ? 6.591 27.237 -22.415 1.000 14.333 167 ALA AAA C 1
ATOM 2652 O O . ALA A 1 171 ? 7.590 26.502 -22.484 1.000 15.017 167 ALA AAA O 1
ATOM 2659 N N . LEU A 1 172 ? 5.684 27.322 -23.383 1.000 13.456 168 LEU AAA N 1
ATOM 2660 C CA . LEU A 1 172 ? 5.864 26.571 -24.633 1.000 13.808 168 LEU AAA CA 1
ATOM 2661 C C . LEU A 1 172 ? 7.128 27.059 -25.348 1.000 14.240 168 LEU AAA C 1
ATOM 2662 O O . LEU A 1 172 ? 7.931 26.253 -25.783 1.000 16.359 168 LEU AAA O 1
ATOM 2678 N N . ALA A 1 173 ? 7.323 28.354 -25.460 1.000 15.401 169 ALA AAA N 1
ATOM 2679 C CA . ALA A 1 173 ? 8.497 28.904 -26.172 1.000 16.305 169 ALA AAA CA 1
ATOM 2680 C C . ALA A 1 173 ? 9.785 28.464 -25.474 1.000 17.313 169 ALA AAA C 1
ATOM 2681 O O . ALA A 1 173 ? 10.803 28.257 -26.173 1.000 21.192 169 ALA AAA O 1
ATOM 2688 N N . LEU A 1 174 ? 9.781 28.277 -24.159 1.000 16.882 170 LEU AAA N 1
ATOM 2689 C CA . LEU A 1 174 ? 11.011 27.908 -23.421 1.000 17.866 170 LEU AAA CA 1
ATOM 2690 C C . LEU A 1 174 ? 11.269 26.404 -23.429 1.000 19.852 170 LEU AAA C 1
ATOM 2691 O O . LEU A 1 174 ? 12.438 26.046 -23.086 1.000 21.679 170 LEU AAA O 1
ATOM 2707 N N . GLY A 1 175 ? 10.271 25.568 -23.741 1.000 19.072 171 GLY AAA N 1
ATOM 2708 C CA . GLY A 1 175 ? 10.382 24.102 -23.540 1.000 19.052 171 GLY AAA CA 1
ATOM 2709 C C . GLY A 1 175 ? 9.868 23.615 -22.198 1.000 16.796 171 GLY AAA C 1
ATOM 2710 O O . GLY A 1 175 ? 9.921 22.392 -21.944 1.000 19.508 171 GLY AAA O 1
ATOM 2714 N N . LEU A 1 176 ? 9.287 24.446 -21.361 1.000 13.293 172 LEU AAA N 1
ATOM 2715 C CA . LEU A 1 176 ? 8.634 23.922 -20.130 1.000 13.532 172 LEU AAA CA 1
ATOM 2716 C C . LEU A 1 176 ? 7.465 23.014 -20.488 1.000 13.620 172 LEU AAA C 1
ATOM 2717 O O . LEU A 1 176 ? 7.197 22.039 -19.737 1.000 14.262 172 LEU AAA O 1
ATOM 2733 N N . VAL A 1 177 ? 6.777 23.301 -21.584 1.000 12.478 173 VAL AAA N 1
ATOM 2734 C CA . VAL A 1 177 ? 5.751 22.346 -22.093 1.000 11.905 173 VAL AAA CA 1
ATOM 2735 C C . VAL A 1 177 ? 5.976 22.125 -23.574 1.000 12.001 173 VAL AAA C 1
ATOM 2736 O O . VAL A 1 177 ? 6.654 22.953 -24.224 1.000 14.681 173 VAL AAA O 1
ATOM 2749 N N . HIS A 1 178 ? 5.397 21.045 -24.084 1.000 12.884 174 HIS AAA N 1
ATOM 2750 C CA . HIS A 1 178 ? 5.448 20.666 -25.515 1.000 12.566 174 HIS AAA CA 1
ATOM 2751 C C . HIS A 1 178 ? 4.244 21.173 -26.316 1.000 13.148 174 HIS AAA C 1
ATOM 2752 O O . HIS A 1 178 ? 4.360 21.260 -27.520 1.000 15.459 174 HIS AAA O 1
ATOM 2767 N N . ARG A 1 179 ? 3.124 21.417 -25.656 1.000 13.646 175 ARG AAA N 1
ATOM 2768 C CA . ARG A 1 179 ? 1.875 21.809 -26.325 1.000 13.907 175 ARG AAA CA 1
ATOM 2769 C C . ARG A 1 179 ? 1.044 22.664 -25.372 1.000 13.042 175 ARG AAA C 1
ATOM 2770 O O . ARG A 1 179 ? 1.049 22.401 -24.179 1.000 14.336 175 ARG AAA O 1
ATOM 2791 N N . VAL A 1 180 ? 0.326 23.624 -25.937 1.000 14.063 176 VAL AAA N 1
ATOM 2792 C CA . VAL A 1 180 ? -0.699 24.459 -25.257 1.000 13.063 176 VAL AAA CA 1
ATOM 2793 C C . VAL A 1 180 ? -2.041 24.186 -25.914 1.000 13.809 176 VAL AAA C 1
ATOM 2794 O O . VAL A 1 180 ? -2.094 24.221 -27.141 1.000 18.433 176 VAL AAA O 1
ATOM 2807 N N . VAL A 1 181 ? -3.069 23.959 -25.106 1.000 14.863 177 VAL AAA N 1
ATOM 2808 C CA . VAL A 1 181 ? -4.411 23.682 -25.630 1.000 17.678 177 VAL AAA CA 1
ATOM 2809 C C . VAL A 1 181 ? -5.434 24.398 -24.786 1.000 15.755 177 VAL AAA C 1
ATOM 2810 O O . VAL A 1 181 ? -5.167 24.726 -23.630 1.000 15.489 177 VAL AAA O 1
ATOM 2823 N N . PRO A 1 182 ? -6.602 24.716 -25.383 1.000 18.721 178 PRO AAA N 1
ATOM 2824 C CA . PRO A 1 182 ? -7.647 25.379 -24.609 1.000 18.533 178 PRO AAA CA 1
ATOM 2825 C C . PRO A 1 182 ? -7.974 24.554 -23.349 1.000 17.295 178 PRO AAA C 1
ATOM 2826 O O . PRO A 1 182 ? -7.922 23.302 -23.364 1.000 17.290 178 PRO AAA O 1
ATOM 2837 N N . ALA A 1 183 ? -8.324 25.239 -22.257 1.000 17.145 179 ALA AAA N 1
ATOM 2838 C CA . ALA A 1 183 ? -8.574 24.599 -20.944 1.000 18.219 179 ALA AAA CA 1
ATOM 2839 C C . ALA A 1 183 ? -9.611 23.486 -21.099 1.000 17.584 179 ALA AAA C 1
ATOM 2840 O O . ALA A 1 183 ? -9.430 22.444 -20.509 1.000 18.442 179 ALA AAA O 1
ATOM 2847 N N . GLU A 1 184 ? -10.679 23.707 -21.868 1.000 18.906 180 GLU AAA N 1
ATOM 2848 C CA . GLU A 1 184 ? -11.789 22.715 -21.970 1.000 20.098 180 GLU AAA CA 1
ATOM 2849 C C . GLU A 1 184 ? -11.343 21.456 -22.727 1.000 19.093 180 GLU AAA C 1
ATOM 2850 O O . GLU A 1 184 ? -12.038 20.456 -22.660 1.000 22.807 180 GLU AAA O 1
ATOM 2862 N N . LYS A 1 185 ? -10.216 21.500 -23.445 1.000 16.549 181 LYS AAA N 1
ATOM 2863 C CA . LYS A 1 185 ? -9.703 20.380 -24.277 1.000 18.656 181 LYS AAA CA 1
ATOM 2864 C C . LYS A 1 185 ? -8.449 19.734 -23.684 1.000 15.835 181 LYS AAA C 1
ATOM 2865 O O . LYS A 1 185 ? -7.978 18.717 -24.204 1.000 16.497 181 LYS AAA O 1
ATOM 2884 N N . LEU A 1 186 ? -7.905 20.280 -22.600 1.000 15.481 182 LEU AAA N 1
ATOM 2885 C CA . LEU A 1 186 ? -6.598 19.809 -22.095 1.000 13.495 182 LEU AAA CA 1
ATOM 2886 C C . LEU A 1 186 ? -6.696 18.324 -21.760 1.000 13.731 182 LEU AAA C 1
ATOM 2887 O O . LEU A 1 186 ? -5.793 17.592 -22.181 1.000 14.326 182 LEU AAA O 1
ATOM 2903 N N . MET A 1 187 ? -7.659 17.895 -20.966 1.000 14.548 183 MET AAA N 1
ATOM 2904 C CA . MET A 1 187 ? -7.684 16.479 -20.547 1.000 15.393 183 MET AAA CA 1
ATOM 2905 C C . MET A 1 187 ? -7.944 15.552 -21.740 1.000 14.236 183 MET AAA C 1
ATOM 2906 O O . MET A 1 187 ? -7.284 14.512 -21.832 1.000 16.165 183 MET AAA O 1
ATOM 2920 N N . GLU A 1 188 ? -8.801 15.946 -22.678 1.000 15.526 184 GLU AAA N 1
ATOM 2921 C CA . GLU A 1 188 ? -9.033 15.126 -23.895 1.000 16.790 184 GLU AAA CA 1
ATOM 2922 C C . GLU A 1 188 ? -7.721 14.957 -24.655 1.000 15.385 184 GLU AAA C 1
ATOM 2923 O O . GLU A 1 188 ? -7.379 13.842 -25.064 1.000 16.147 184 GLU AAA O 1
ATOM 2935 N N . GLU A 1 189 ? -6.993 16.027 -24.865 1.000 15.535 185 GLU AAA N 1
ATOM 2936 C CA . GLU A 1 189 ? -5.745 15.962 -25.660 1.000 15.247 185 GLU AAA CA 1
ATOM 2937 C C . GLU A 1 189 ? -4.691 15.172 -24.862 1.000 12.672 185 GLU AAA C 1
ATOM 2938 O O . GLU A 1 189 ? -3.947 14.380 -25.472 1.000 14.752 185 GLU AAA O 1
ATOM 2950 N N . ALA A 1 190 ? -4.570 15.419 -23.576 1.000 13.343 186 ALA AAA N 1
ATOM 2951 C CA . ALA A 1 190 ? -3.510 14.756 -22.783 1.000 13.566 186 ALA AAA CA 1
ATOM 2952 C C . ALA A 1 190 ? -3.831 13.263 -22.736 1.000 12.590 186 ALA AAA C 1
ATOM 2953 O O . ALA A 1 190 ? -2.933 12.433 -22.818 1.000 12.646 186 ALA AAA O 1
ATOM 2960 N N . LEU A 1 191 ? -5.104 12.907 -22.564 1.000 13.717 187 LEU AAA N 1
ATOM 2961 C CA . LEU A 1 191 ? -5.495 11.479 -22.520 1.000 14.688 187 LEU AAA CA 1
ATOM 2962 C C . LEU A 1 191 ? -5.248 10.816 -23.880 1.000 15.031 187 LEU AAA C 1
ATOM 2963 O O . LEU A 1 191 ? -4.815 9.679 -23.918 1.000 15.555 187 LEU AAA O 1
ATOM 2979 N N . SER A 1 192 ? -5.561 11.485 -24.972 1.000 14.765 188 SER AAA N 1
ATOM 2980 C CA . SER A 1 192 ? -5.318 10.925 -26.324 1.000 16.566 188 SER AAA CA 1
ATOM 2981 C C . SER A 1 192 ? -3.829 10.619 -26.453 1.000 15.212 188 SER AAA C 1
ATOM 2982 O O . SER A 1 192 ? -3.462 9.540 -26.966 1.000 16.286 188 SER AAA O 1
ATOM 2990 N N . LEU A 1 193 ? -2.964 11.562 -26.066 1.000 14.375 189 LEU AAA N 1
ATOM 2991 C CA . LEU A 1 193 ? -1.509 11.328 -26.200 1.000 14.426 189 LEU AAA CA 1
ATOM 2992 C C . LEU A 1 193 ? -1.091 10.168 -25.276 1.000 13.399 189 LEU AAA C 1
ATOM 2993 O O . LEU A 1 193 ? -0.342 9.288 -25.682 1.000 13.551 189 LEU AAA O 1
ATOM 3009 N N . ALA A 1 194 ? -1.550 10.143 -24.038 1.000 12.741 190 ALA AAA N 1
ATOM 3010 C CA . ALA A 1 194 ? -1.230 9.049 -23.110 1.000 12.007 190 ALA AAA CA 1
ATOM 3011 C C . ALA A 1 194 ? -1.693 7.712 -23.672 1.000 12.020 190 ALA AAA C 1
ATOM 3012 O O . ALA A 1 194 ? -0.978 6.727 -23.547 1.000 12.630 190 ALA AAA O 1
ATOM 3019 N N . LYS A 1 195 ? -2.860 7.664 -24.315 1.000 13.144 191 LYS AAA N 1
ATOM 3020 C CA . LYS A 1 195 ? -3.356 6.404 -24.903 1.000 13.016 191 LYS AAA CA 1
ATOM 3021 C C . LYS A 1 195 ? -2.461 5.967 -26.058 1.000 14.676 191 LYS AAA C 1
ATOM 3022 O O . LYS A 1 195 ? -2.270 4.779 -26.257 1.000 16.044 191 LYS AAA O 1
ATOM 3041 N N . GLU A 1 196 ? -1.957 6.908 -26.835 1.000 14.532 192 GLU AAA N 1
ATOM 3042 C CA . GLU A 1 196 ? -1.036 6.583 -27.946 1.000 14.822 192 GLU AAA CA 1
ATOM 3043 C C . GLU A 1 196 ? 0.229 6.002 -27.337 1.000 13.294 192 GLU AAA C 1
ATOM 3044 O O . GLU A 1 196 ? 0.710 4.973 -27.797 1.000 15.104 192 GLU AAA O 1
ATOM 3056 N N . LEU A 1 197 ? 0.753 6.635 -26.286 1.000 11.773 193 LEU AAA N 1
ATOM 3057 C CA . LEU A 1 197 ? 1.963 6.106 -25.623 1.000 11.274 193 LEU AAA CA 1
ATOM 3058 C C . LEU A 1 197 ?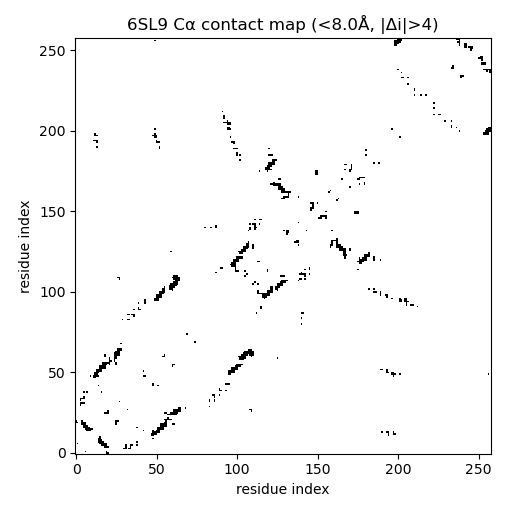 1.700 4.736 -25.028 1.000 10.721 193 LEU AAA C 1
ATOM 3059 O O . LEU A 1 197 ? 2.567 3.918 -25.013 1.000 11.626 193 LEU AAA O 1
ATOM 3075 N N . ALA A 1 198 ? 0.498 4.491 -24.531 1.000 12.076 194 ALA AAA N 1
ATOM 3076 C CA . ALA A 1 198 ? 0.140 3.206 -23.930 1.000 12.296 194 ALA AAA CA 1
ATOM 3077 C C . ALA A 1 198 ? 0.053 2.092 -24.992 1.000 13.221 194 ALA AAA C 1
ATOM 3078 O O . ALA A 1 198 ? -0.046 0.934 -24.605 1.000 14.927 194 ALA AAA O 1
ATOM 3085 N N . GLN A 1 199 ? 0.116 2.424 -26.288 1.000 13.435 195 GLN AAA N 1
ATOM 3086 C CA . GLN A 1 199 ? 0.201 1.419 -27.380 1.000 13.159 195 GLN AAA CA 1
ATOM 3087 C C . GLN A 1 199 ? 1.640 1.290 -27.857 1.000 13.473 195 GLN AAA C 1
ATOM 3088 O O . GLN A 1 199 ? 1.917 0.455 -28.714 1.000 15.459 195 GLN AAA O 1
ATOM 3102 N N . GLY A 1 200 ? 2.557 2.081 -27.345 1.000 12.570 196 GLY AAA N 1
ATOM 3103 C CA . GLY A 1 200 ? 3.924 2.124 -27.844 1.000 11.251 196 GLY AAA CA 1
ATOM 3104 C C . GLY A 1 200 ? 4.838 1.131 -27.145 1.000 11.539 196 GLY AAA C 1
ATOM 3105 O O . GLY A 1 200 ? 4.452 0.351 -26.263 1.000 12.139 196 GLY AAA O 1
ATOM 3109 N N . PRO A 1 201 ? 6.126 1.157 -27.534 1.000 10.923 197 PRO AAA N 1
ATOM 3110 C CA . PRO A 1 201 ? 7.107 0.183 -27.034 1.000 11.417 197 PRO AAA CA 1
ATOM 3111 C C . PRO A 1 201 ? 7.602 0.625 -25.652 1.000 10.399 197 PRO AAA C 1
ATOM 3112 O O . PRO A 1 201 ? 8.613 1.300 -25.532 1.000 11.553 197 PRO AAA O 1
ATOM 3123 N N . THR A 1 202 ? 6.880 0.192 -24.639 1.000 10.979 198 THR AAA N 1
ATOM 3124 C CA . THR A 1 202 ? 7.078 0.699 -23.281 1.000 10.287 198 THR AAA CA 1
ATOM 3125 C C . THR A 1 202 ? 8.531 0.501 -22.810 1.000 10.009 198 THR AAA C 1
ATOM 3126 O O . THR A 1 202 ? 9.068 1.369 -22.088 1.000 10.949 198 THR AAA O 1
ATOM 3137 N N . ARG A 1 203 ? 9.126 -0.620 -23.160 1.000 10.262 199 ARG AAA N 1
ATOM 3138 C CA . ARG A 1 203 ? 10.525 -0.857 -22.743 1.000 11.275 199 ARG AAA CA 1
ATOM 3139 C C . ARG A 1 203 ? 11.458 0.150 -23.401 1.000 10.634 199 ARG AAA C 1
ATOM 3140 O O . ARG A 1 203 ? 12.441 0.619 -22.760 1.000 11.237 199 ARG AAA O 1
ATOM 3161 N N . ALA A 1 204 ? 11.256 0.444 -24.664 1.000 10.580 200 ALA AAA N 1
ATOM 3162 C CA . ALA A 1 204 ? 12.106 1.416 -25.356 1.000 11.614 200 ALA AAA CA 1
ATOM 3163 C C . ALA A 1 204 ? 11.910 2.777 -24.706 1.000 11.157 200 ALA AAA C 1
ATOM 3164 O O . ALA A 1 204 ? 12.877 3.496 -24.483 1.000 11.135 200 ALA AAA O 1
ATOM 3171 N N . TYR A 1 205 ? 10.678 3.110 -24.294 1.000 10.857 201 TYR AAA N 1
ATOM 3172 C CA . TYR A 1 205 ? 10.463 4.395 -23.589 1.000 10.969 201 TYR AAA CA 1
ATOM 3173 C C . TYR A 1 205 ? 11.241 4.371 -22.287 1.000 11.008 201 TYR AAA C 1
ATOM 3174 O O . TYR A 1 205 ? 11.912 5.367 -21.932 1.000 11.035 201 TYR AAA O 1
ATOM 3192 N N . ALA A 1 206 ? 11.129 3.323 -21.506 1.000 10.855 202 ALA AAA N 1
ATOM 3193 C CA . ALA A 1 206 ? 11.763 3.254 -20.180 1.000 11.560 202 ALA AAA CA 1
ATOM 3194 C C . ALA A 1 206 ? 13.269 3.424 -20.297 1.000 10.625 202 ALA AAA C 1
ATOM 3195 O O . ALA A 1 206 ? 13.860 4.123 -19.496 1.000 11.088 202 ALA AAA O 1
ATOM 3202 N N . LEU A 1 207 ? 13.851 2.702 -21.234 1.000 9.937 203 LEU AAA N 1
ATOM 3203 C CA . LEU A 1 207 ? 15.320 2.679 -21.379 1.000 10.512 203 LEU AAA CA 1
ATOM 3204 C C . LEU A 1 207 ? 15.819 4.003 -21.957 1.000 10.002 203 LEU AAA C 1
ATOM 3205 O O . LEU A 1 207 ? 16.883 4.487 -21.567 1.000 11.298 203 LEU AAA O 1
ATOM 3221 N N . THR A 1 208 ? 15.049 4.610 -22.851 1.000 9.862 204 THR AAA N 1
ATOM 3222 C CA . THR A 1 208 ? 15.384 5.945 -23.382 1.000 9.622 204 THR AAA CA 1
ATOM 3223 C C . THR A 1 208 ? 15.395 6.965 -22.255 1.000 10.011 204 THR AAA C 1
ATOM 3224 O O . THR A 1 208 ? 16.305 7.815 -22.199 1.000 10.578 204 THR AAA O 1
ATOM 3235 N N . LYS A 1 209 ? 14.440 6.887 -21.373 1.000 10.148 205 LYS AAA N 1
ATOM 3236 C CA . LYS A 1 209 ? 14.367 7.829 -20.224 1.000 9.592 205 LYS AAA CA 1
ATOM 3237 C C . LYS A 1 209 ? 15.617 7.710 -19.369 1.000 9.779 205 LYS AAA C 1
ATOM 3238 O O . LYS A 1 209 ? 16.128 8.733 -18.892 1.000 10.888 205 LYS AAA O 1
ATOM 3257 N N . LYS A 1 210 ? 16.134 6.508 -19.193 1.000 9.933 206 LYS AAA N 1
ATOM 3258 C CA . LYS A 1 210 ? 17.350 6.283 -18.399 1.000 10.697 206 LYS AAA CA 1
ATOM 3259 C C . LYS A 1 210 ? 18.536 6.953 -19.064 1.000 10.489 206 LYS AAA C 1
ATOM 3260 O O . LYS A 1 210 ? 19.347 7.593 -18.385 1.000 11.986 206 LYS AAA O 1
ATOM 3279 N N . LEU A 1 211 ? 18.673 6.791 -20.381 1.000 9.783 207 LEU AAA N 1
ATOM 3280 C CA . LEU A 1 211 ? 19.771 7.447 -21.108 1.000 10.115 207 LEU AAA CA 1
ATOM 3281 C C . LEU A 1 211 ? 19.699 8.955 -20.972 1.000 10.091 207 LEU AAA C 1
ATOM 3282 O O . LEU A 1 211 ? 20.722 9.601 -20.757 1.000 11.542 207 LEU AAA O 1
ATOM 3298 N N . LEU A 1 212 ? 18.505 9.501 -21.095 1.000 9.898 208 LEU AAA N 1
ATOM 3299 C CA . LEU A 1 212 ? 18.345 10.958 -20.970 1.000 10.759 208 LEU AAA CA 1
ATOM 3300 C C . LEU A 1 212 ? 18.677 11.421 -19.577 1.000 10.881 208 LEU AAA C 1
ATOM 3301 O O . LEU A 1 212 ? 19.326 12.472 -19.442 1.000 12.378 208 LEU AAA O 1
ATOM 3317 N N . LEU A 1 213 ? 18.293 10.702 -18.555 1.000 10.191 209 LEU AAA N 1
ATOM 3318 C CA . LEU A 1 213 ? 18.507 11.163 -17.162 1.000 10.406 209 LEU AAA CA 1
ATOM 3319 C C . LEU A 1 213 ? 20.021 11.264 -16.880 1.000 12.360 209 LEU AAA C 1
ATOM 3320 O O . LEU A 1 213 ? 20.436 12.085 -16.088 1.000 13.768 209 LEU AAA O 1
ATOM 3336 N N . GLU A 1 214 ? 20.813 10.396 -17.503 1.000 12.177 210 GLU AAA N 1
ATOM 3337 C CA . GLU A 1 214 ? 22.278 10.328 -17.222 1.000 15.176 210 GLU AAA CA 1
ATOM 3338 C C . GLU A 1 214 ? 23.093 11.196 -18.183 1.000 16.916 210 GLU AAA C 1
ATOM 3339 O O . GLU A 1 214 ? 24.296 11.322 -17.912 1.000 22.945 210 GLU AAA O 1
ATOM 3351 N N . THR A 1 215 ? 22.561 11.638 -19.325 1.000 17.082 211 THR AAA N 1
ATOM 3352 C CA . THR A 1 215 ? 23.383 12.077 -20.516 1.000 27.361 211 THR AAA CA 1
ATOM 3353 C C . THR A 1 215 ? 24.416 13.133 -20.096 1.000 23.227 211 THR AAA C 1
ATOM 3354 O O . THR A 1 215 ? 25.595 13.147 -20.592 1.000 25.035 211 THR AAA O 1
ATOM 3365 N N . TYR A 1 216 ? 24.050 14.079 -19.284 1.000 17.425 212 TYR AAA N 1
ATOM 3366 C CA . TYR A 1 216 ? 24.962 15.230 -19.113 1.000 14.819 212 TYR AAA CA 1
ATOM 3367 C C . TYR A 1 216 ? 26.194 14.895 -18.252 1.000 13.823 212 TYR AAA C 1
ATOM 3368 O O . TYR A 1 216 ? 27.223 15.546 -18.419 1.000 15.061 212 TYR AAA O 1
ATOM 3386 N N . ARG A 1 217 ? 26.073 13.951 -17.335 1.000 14.378 213 ARG AAA N 1
ATOM 3387 C CA . ARG A 1 217 ? 27.193 13.634 -16.430 1.000 15.807 213 ARG AAA CA 1
ATOM 3388 C C . ARG A 1 217 ? 28.139 12.604 -17.014 1.000 15.368 213 ARG AAA C 1
ATOM 3389 O O . ARG A 1 217 ? 29.156 12.395 -16.397 1.000 17.619 213 ARG AAA O 1
ATOM 3410 N N . LEU A 1 218 ? 27.759 11.947 -18.099 1.000 14.219 214 LEU AAA N 1
ATOM 3411 C CA . LEU A 1 218 ? 28.639 10.900 -18.679 1.000 13.944 214 LEU AAA CA 1
ATOM 3412 C C . LEU A 1 218 ? 29.636 11.473 -19.661 1.000 12.931 214 LEU AAA C 1
ATOM 3413 O O . LEU A 1 218 ? 29.325 12.382 -20.417 1.000 14.187 214 LEU AAA O 1
ATOM 3429 N N . SER A 1 219 ? 30.816 10.885 -19.674 1.000 12.675 215 SER AAA N 1
ATOM 3430 C CA . SER A 1 219 ? 31.731 11.071 -20.814 1.000 12.385 215 SER AAA CA 1
ATOM 3431 C C . SER A 1 219 ? 31.085 10.438 -22.055 1.000 11.086 215 SER AAA C 1
ATOM 3432 O O . SER A 1 219 ? 30.245 9.536 -21.936 1.000 11.576 215 SER AAA O 1
ATOM 3440 N N . LEU A 1 220 ? 31.529 10.834 -23.224 1.000 11.170 216 LEU AAA N 1
ATOM 3441 C CA . LEU A 1 220 ? 31.078 10.155 -24.435 1.000 11.036 216 LEU AAA CA 1
ATOM 3442 C C . LEU A 1 220 ? 31.352 8.657 -24.329 1.000 11.223 216 LEU AAA C 1
ATOM 3443 O O . LEU A 1 220 ? 30.486 7.843 -24.696 1.000 11.746 216 LEU AAA O 1
ATOM 3459 N N . THR A 1 221 ? 32.524 8.276 -23.849 1.000 11.359 217 THR AAA N 1
ATOM 3460 C CA . THR A 1 221 ? 32.862 6.850 -23.728 1.000 11.841 217 THR AAA CA 1
ATOM 3461 C C . THR A 1 221 ? 31.846 6.113 -22.834 1.000 11.171 217 THR AAA C 1
ATOM 3462 O O . THR A 1 221 ? 31.346 5.024 -23.199 1.000 11.987 217 THR AAA O 1
ATOM 3473 N N . GLU A 1 222 ? 31.530 6.723 -21.714 1.000 12.193 218 GLU AAA N 1
ATOM 3474 C CA . GLU A 1 222 ? 30.557 6.083 -20.802 1.000 12.047 218 GLU AAA CA 1
ATOM 3475 C C . GLU A 1 222 ? 29.184 6.038 -21.447 1.000 11.226 218 GLU AAA C 1
ATOM 3476 O O . GLU A 1 222 ? 28.450 5.071 -21.243 1.000 11.841 218 GLU AAA O 1
ATOM 3488 N N . ALA A 1 223 ? 28.784 7.083 -22.141 1.000 11.066 219 ALA AAA N 1
ATOM 3489 C CA . ALA A 1 223 ? 27.465 7.134 -22.780 1.000 12.173 219 ALA AAA CA 1
ATOM 3490 C C . ALA A 1 223 ? 27.376 6.052 -23.850 1.000 10.966 219 ALA AAA C 1
ATOM 3491 O O . ALA A 1 223 ? 26.342 5.372 -23.969 1.000 10.849 219 ALA AAA O 1
ATOM 3498 N N . LEU A 1 224 ? 28.420 5.867 -24.648 1.000 10.976 220 LEU AAA N 1
ATOM 3499 C CA . LEU A 1 224 ? 28.429 4.809 -25.653 1.000 10.647 220 LEU AAA CA 1
ATOM 3500 C C . LEU A 1 224 ? 28.263 3.440 -25.006 1.000 10.727 220 LEU AAA C 1
ATOM 3501 O O . LEU A 1 224 ? 27.576 2.570 -25.539 1.000 11.072 220 LEU AAA O 1
ATOM 3517 N N . ALA A 1 225 ? 28.981 3.175 -23.918 1.000 10.884 221 ALA AAA N 1
ATOM 3518 C CA . ALA A 1 225 ? 28.887 1.894 -23.206 1.000 10.873 221 ALA AAA CA 1
ATOM 3519 C C . ALA A 1 225 ? 27.472 1.679 -22.682 1.000 10.642 221 ALA AAA C 1
ATOM 3520 O O . ALA A 1 225 ? 26.924 0.588 -22.772 1.000 12.027 221 ALA AAA O 1
ATOM 3527 N N . LEU A 1 226 ? 26.843 2.719 -22.178 1.000 10.584 222 LEU AAA N 1
ATOM 3528 C CA . LEU A 1 226 ? 25.479 2.593 -21.612 1.000 11.127 222 LEU AAA CA 1
ATOM 3529 C C . LEU A 1 226 ? 24.479 2.378 -22.749 1.000 10.332 222 LEU AAA C 1
ATOM 3530 O O . LEU A 1 226 ? 23.571 1.544 -22.606 1.000 10.995 222 LEU AAA O 1
ATOM 3546 N N . GLU A 1 227 ? 24.658 3.102 -23.861 1.000 11.177 223 GLU AAA N 1
ATOM 3547 C CA . GLU A 1 227 ? 23.842 2.833 -25.055 1.000 10.611 223 GLU AAA CA 1
ATOM 3548 C C . GLU A 1 227 ? 23.947 1.364 -25.466 1.000 10.455 223 GLU AAA C 1
ATOM 3549 O O . GLU A 1 227 ? 22.943 0.714 -25.789 1.000 11.792 223 GLU AAA O 1
ATOM 3561 N N . ALA A 1 228 ? 25.151 0.830 -25.454 1.000 10.235 224 ALA AAA N 1
ATOM 3562 C CA . ALA A 1 228 ? 25.351 -0.587 -25.848 1.000 10.564 224 ALA AAA CA 1
ATOM 3563 C C . ALA A 1 228 ? 24.572 -1.504 -24.894 1.000 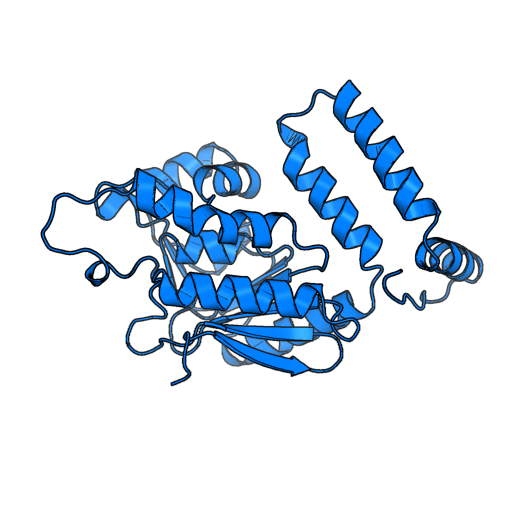11.086 224 ALA AAA C 1
ATOM 3564 O O . ALA A 1 228 ? 23.902 -2.423 -25.341 1.000 11.930 224 ALA AAA O 1
ATOM 3571 N N . VAL A 1 229 ? 24.719 -1.296 -23.591 1.000 11.440 225 VAL AAA N 1
ATOM 3572 C CA . VAL A 1 229 ? 24.033 -2.162 -22.625 1.000 11.330 225 VAL AAA CA 1
ATOM 3573 C C . VAL A 1 229 ? 22.533 -2.064 -22.807 1.000 10.968 225 VAL AAA C 1
ATOM 3574 O O . VAL A 1 229 ? 21.834 -3.091 -22.867 1.000 11.348 225 VAL AAA O 1
ATOM 3587 N N . LEU A 1 230 ? 21.975 -0.849 -22.885 1.000 10.557 226 LEU AAA N 1
ATOM 3588 C CA . LEU A 1 230 ? 20.510 -0.718 -22.924 1.000 10.610 226 LEU AAA CA 1
ATOM 3589 C C . LEU A 1 230 ? 19.973 -1.145 -24.278 1.000 10.986 226 LEU AAA C 1
ATOM 3590 O O . LEU A 1 230 ? 18.884 -1.690 -24.328 1.000 11.690 226 LEU AAA O 1
ATOM 3606 N N . GLN A 1 231 ? 20.692 -0.852 -25.361 1.000 11.193 227 GLN AAA N 1
ATOM 3607 C CA . GLN A 1 231 ? 20.240 -1.373 -26.657 1.000 11.313 227 GLN AAA CA 1
ATOM 3608 C C . GLN A 1 231 ? 20.276 -2.898 -26.655 1.000 11.289 227 GLN AAA C 1
ATOM 3609 O O . GLN A 1 231 ? 19.400 -3.521 -27.297 1.000 12.825 227 GLN AAA O 1
ATOM 3623 N N . GLY A 1 232 ? 21.212 -3.501 -25.982 1.000 11.673 228 GLY AAA N 1
ATOM 3624 C CA . GLY A 1 232 ? 21.246 -4.973 -25.878 1.000 13.448 228 GLY AAA CA 1
ATOM 3625 C C . GLY A 1 232 ? 19.962 -5.456 -25.262 1.000 12.755 228 GLY AAA C 1
ATOM 3626 O O . GLY A 1 232 ? 19.343 -6.444 -25.722 1.000 14.924 228 GLY AAA O 1
ATOM 3630 N N . GLN A 1 233 ? 19.519 -4.786 -24.198 1.000 12.446 229 GLN AAA N 1
ATOM 3631 C CA . GLN A 1 233 ? 18.241 -5.125 -23.525 1.000 13.519 229 GLN AAA CA 1
ATOM 3632 C C . GLN A 1 233 ? 17.078 -4.869 -24.483 1.000 12.422 229 GLN AAA C 1
ATOM 3633 O O . GLN A 1 233 ? 16.201 -5.756 -24.615 1.000 14.285 229 GLN AAA O 1
ATOM 3647 N N . ALA A 1 234 ? 17.001 -3.703 -25.090 1.000 12.210 230 ALA AAA N 1
ATOM 3648 C CA . ALA A 1 234 ? 15.872 -3.397 -25.986 1.000 11.166 230 ALA AAA CA 1
ATOM 3649 C C . ALA A 1 234 ? 15.804 -4.406 -27.159 1.000 11.588 230 ALA AAA C 1
ATOM 3650 O O . ALA A 1 234 ? 14.722 -4.838 -27.568 1.000 13.695 230 ALA AAA O 1
ATOM 3657 N N . GLY A 1 235 ? 16.939 -4.865 -27.636 1.000 12.549 231 GLY AAA N 1
ATOM 3658 C CA . GLY A 1 235 ? 17.030 -5.775 -28.777 1.000 14.459 231 GLY AAA CA 1
ATOM 3659 C C . GLY A 1 235 ? 16.491 -7.149 -28.440 1.000 15.086 231 GLY AAA C 1
ATOM 3660 O O . GLY A 1 235 ? 16.153 -7.875 -29.377 1.000 17.238 231 GLY AAA O 1
ATOM 3664 N N . GLN A 1 236 ? 16.409 -7.498 -27.157 1.000 14.611 232 GLN AAA N 1
ATOM 3665 C CA . GLN A 1 236 ? 15.933 -8.829 -26.752 1.000 16.500 232 GLN AAA CA 1
ATOM 3666 C C . GLN A 1 236 ? 14.434 -8.823 -26.459 1.000 16.408 232 GLN AAA C 1
ATOM 3667 O O . GLN A 1 236 ? 13.870 -9.865 -26.186 1.000 19.974 232 GLN AAA O 1
ATOM 3681 N N . THR A 1 237 ? 13.774 -7.682 -26.597 1.000 13.704 233 THR AAA N 1
ATOM 3682 C CA . THR A 1 237 ? 12.340 -7.577 -26.302 1.000 13.023 233 THR AAA CA 1
ATOM 3683 C C . THR A 1 237 ? 11.505 -8.206 -27.441 1.000 13.762 233 THR AAA C 1
ATOM 3684 O O . THR A 1 237 ? 11.865 -8.139 -28.641 1.000 15.550 233 THR AAA O 1
ATOM 3695 N N . GLN A 1 238 ? 10.325 -8.667 -27.085 1.000 15.498 234 GLN AAA N 1
ATOM 3696 C CA . GLN A 1 238 ? 9.336 -9.084 -28.094 1.000 17.430 234 GLN AAA CA 1
ATOM 3697 C C . GLN A 1 238 ? 8.960 -7.897 -28.969 1.000 14.088 234 GLN AAA C 1
ATOM 3698 O O . GLN A 1 238 ? 8.805 -8.054 -30.186 1.000 16.427 234 GLN AAA O 1
ATOM 3712 N N . ASP A 1 239 ? 8.905 -6.704 -28.386 1.000 13.845 235 ASP AAA N 1
ATOM 3713 C CA . ASP A 1 239 ? 8.501 -5.515 -29.173 1.000 12.300 235 ASP AAA CA 1
ATOM 3714 C C . ASP A 1 239 ? 9.533 -5.192 -30.263 1.000 11.700 235 ASP AAA C 1
ATOM 3715 O O . ASP A 1 239 ? 9.121 -4.752 -31.323 1.000 12.931 235 ASP AAA O 1
ATOM 3724 N N . HIS A 1 240 ? 10.820 -5.396 -30.002 1.000 11.997 236 HIS AAA N 1
ATOM 3725 C CA . HIS A 1 240 ? 11.772 -5.125 -31.089 1.000 12.463 236 HIS AAA CA 1
ATOM 3726 C C . HIS A 1 240 ? 11.534 -6.082 -32.255 1.000 12.641 236 HIS AAA C 1
ATOM 3727 O O . HIS A 1 240 ? 11.588 -5.650 -33.422 1.000 13.904 236 HIS AAA O 1
ATOM 3742 N N . GLU A 1 241 ? 11.268 -7.334 -31.973 1.000 13.359 237 GLU AAA N 1
ATOM 3743 C CA . GLU A 1 241 ? 11.007 -8.350 -33.040 1.000 16.940 237 GLU AAA CA 1
ATOM 3744 C C . GLU A 1 241 ? 9.789 -7.940 -33.857 1.000 14.464 237 GLU AAA C 1
ATOM 3745 O O . GLU A 1 241 ? 9.829 -7.904 -35.126 1.000 16.914 237 GLU AAA O 1
ATOM 3757 N N . GLU A 1 242 ? 8.763 -7.468 -33.157 1.000 15.340 238 GLU AAA N 1
ATOM 3758 C CA . GLU A 1 242 ? 7.554 -6.938 -33.797 1.000 15.873 238 GLU AAA CA 1
ATOM 3759 C C . GLU A 1 242 ? 7.858 -5.697 -34.609 1.000 15.802 238 GLU AAA C 1
ATOM 3760 O O . GLU A 1 242 ? 7.307 -5.549 -35.732 1.000 15.271 238 GLU AAA O 1
ATOM 3772 N N . GLY A 1 243 ? 8.630 -4.788 -34.042 1.000 13.659 239 GLY AAA N 1
ATOM 3773 C CA . GLY A 1 243 ? 8.962 -3.545 -34.736 1.000 14.380 239 GLY AAA CA 1
ATOM 3774 C C . GLY A 1 243 ? 9.672 -3.815 -36.060 1.000 14.290 239 GLY AAA C 1
ATOM 3775 O O . GLY A 1 243 ? 9.360 -3.128 -37.059 1.000 15.876 239 GLY AAA O 1
ATOM 3779 N N . VAL A 1 244 ? 10.583 -4.783 -36.079 1.000 14.911 240 VAL AAA N 1
ATOM 3780 C CA . VAL A 1 244 ? 11.326 -5.113 -37.324 1.000 15.554 240 VAL AAA CA 1
ATOM 3781 C C . VAL A 1 244 ? 10.349 -5.700 -38.347 1.000 16.592 240 VAL AAA C 1
ATOM 3782 O O . VAL A 1 244 ? 10.379 -5.296 -39.569 1.000 18.225 240 VAL AAA O 1
ATOM 3795 N N . ARG A 1 245 ? 9.496 -6.607 -37.900 1.000 16.976 241 ARG AAA N 1
ATOM 3796 C CA . ARG A 1 245 ? 8.543 -7.196 -38.856 1.000 16.981 241 ARG AAA CA 1
ATOM 3797 C C . ARG A 1 245 ? 7.617 -6.111 -39.420 1.000 17.719 241 ARG AAA C 1
ATOM 3798 O O . ARG A 1 245 ? 7.378 -6.093 -40.678 1.000 17.920 241 ARG AAA O 1
ATOM 3819 N N . ALA A 1 246 ? 7.135 -5.193 -38.602 1.000 17.382 242 ALA AAA N 1
ATOM 3820 C CA . ALA A 1 246 ? 6.171 -4.166 -39.036 1.000 16.318 242 ALA AAA CA 1
ATOM 3821 C C . ALA A 1 246 ? 6.860 -3.210 -40.027 1.000 17.982 242 ALA AAA C 1
ATOM 3822 O O . ALA A 1 246 ? 6.257 -2.842 -41.032 1.000 19.716 242 ALA AAA O 1
ATOM 3829 N N . PHE A 1 247 ? 8.110 -2.828 -39.798 1.000 17.558 243 PHE AAA N 1
ATOM 3830 C CA . PHE A 1 247 ? 8.850 -1.999 -40.758 1.000 18.562 243 PHE AAA CA 1
ATOM 3831 C C . PHE A 1 247 ? 9.056 -2.732 -42.069 1.000 20.358 243 PHE AAA C 1
ATOM 3832 O O . PHE A 1 247 ? 8.873 -2.069 -43.154 1.000 18.835 243 PHE AAA O 1
ATOM 3849 N N . ARG A 1 248 ? 9.362 -4.034 -42.028 1.000 18.764 244 ARG AAA N 1
ATOM 3850 C CA . ARG A 1 248 ? 9.601 -4.779 -43.291 1.000 19.948 244 ARG AAA CA 1
ATOM 3851 C C . ARG A 1 248 ? 8.306 -4.803 -44.084 1.000 18.458 244 ARG AAA C 1
ATOM 3852 O O . ARG A 1 248 ? 8.359 -4.680 -45.345 1.000 22.084 244 ARG AAA O 1
ATOM 3873 N N . GLU A 1 249 ? 7.158 -4.886 -43.394 1.000 17.236 245 GLU AAA N 1
ATOM 3874 C CA . GLU A 1 249 ? 5.805 -5.040 -44.018 1.000 17.460 245 GLU AAA CA 1
ATOM 3875 C C . GLU A 1 249 ? 5.166 -3.683 -44.301 1.000 18.637 245 GLU AAA C 1
ATOM 3876 O O . GLU A 1 249 ? 4.136 -3.626 -44.957 1.000 20.280 245 GLU AAA O 1
ATOM 3888 N N . LYS A 1 250 ? 5.829 -2.626 -43.857 1.000 17.334 246 LYS AAA N 1
ATOM 3889 C CA . LYS A 1 250 ? 5.384 -1.217 -43.971 1.000 19.694 246 LYS AAA CA 1
ATOM 3890 C C . LYS A 1 250 ? 3.950 -1.102 -43.478 1.000 20.328 246 LYS AAA C 1
ATOM 3891 O O . LYS A 1 250 ? 3.119 -0.565 -44.170 1.000 22.166 246 LYS AAA O 1
ATOM 3910 N N . ARG A 1 251 ? 3.751 -1.516 -42.232 1.000 19.289 247 ARG AAA N 1
ATOM 3911 C CA . ARG A 1 251 ? 2.451 -1.458 -41.526 1.000 21.049 247 ARG AAA CA 1
ATOM 3912 C C . ARG A 1 251 ? 2.745 -0.977 -40.106 1.000 19.435 247 ARG AAA C 1
ATOM 3913 O O . ARG A 1 251 ? 3.879 -1.041 -39.619 1.000 20.967 247 ARG AAA O 1
ATOM 3934 N N . PRO A 1 252 ? 1.714 -0.534 -39.363 1.000 20.076 248 PRO AAA N 1
ATOM 3935 C CA . PRO A 1 252 ? 1.904 -0.171 -37.968 1.000 22.795 248 PRO AAA CA 1
ATOM 3936 C C . PRO A 1 252 ? 2.326 -1.356 -37.087 1.000 21.810 248 PRO AAA C 1
ATOM 3937 O O . PRO A 1 252 ? 1.792 -2.484 -37.184 1.000 23.228 248 PRO AAA O 1
ATOM 3948 N N . PRO A 1 253 ? 3.321 -1.125 -36.208 1.000 20.438 249 PRO AAA N 1
ATOM 3949 C CA . PRO A 1 253 ? 3.668 -2.154 -35.237 1.000 20.433 249 PRO AAA CA 1
ATOM 3950 C C . PRO A 1 253 ? 2.542 -2.335 -34.196 1.000 20.821 249 PRO AAA C 1
ATOM 3951 O O . PRO A 1 253 ? 1.815 -1.359 -33.903 1.000 23.317 249 PRO AAA O 1
ATOM 3962 N N . ARG A 1 254 ? 2.430 -3.537 -33.624 1.000 18.293 250 ARG AAA N 1
ATOM 3963 C CA . ARG A 1 254 ? 1.497 -3.876 -32.510 1.000 18.955 250 ARG AAA CA 1
ATOM 3964 C C . ARG A 1 254 ? 2.303 -4.218 -31.247 1.000 16.595 250 ARG AAA C 1
ATOM 3965 O O . ARG A 1 254 ? 2.647 -5.377 -30.950 1.000 18.887 250 ARG AAA O 1
ATOM 3986 N N . PHE A 1 255 ? 2.701 -3.193 -30.545 1.000 14.555 251 PHE AAA N 1
ATOM 3987 C CA . PHE A 1 255 ? 3.601 -3.329 -29.380 1.000 13.374 251 PHE AAA CA 1
ATOM 3988 C C . PHE A 1 255 ? 2.811 -3.735 -28.153 1.000 13.067 251 PHE AAA C 1
ATOM 3989 O O . PHE A 1 255 ? 1.673 -3.317 -27.958 1.000 14.413 251 PHE AAA O 1
ATOM 4006 N N . GLN A 1 256 ? 3.490 -4.449 -27.239 1.000 12.704 252 GLN AAA N 1
ATOM 4007 C CA . GLN A 1 256 ? 2.874 -4.960 -25.992 1.000 13.645 252 GLN AAA CA 1
ATOM 4008 C C . GLN A 1 256 ? 3.587 -4.455 -24.749 1.000 14.284 252 GLN AAA C 1
ATOM 4009 O O . GLN A 1 256 ? 3.124 -4.720 -23.632 1.000 15.371 252 GLN AAA O 1
ATOM 4023 N N . GLY A 1 257 ? 4.741 -3.788 -24.851 1.000 13.330 253 GLY AAA N 1
ATOM 4024 C CA . GLY A 1 257 ? 5.473 -3.311 -23.672 1.000 12.763 253 GLY AAA CA 1
ATOM 4025 C C . GLY A 1 257 ? 6.349 -4.377 -23.043 1.000 14.719 253 GLY AAA C 1
ATOM 4026 O O . GLY A 1 257 ? 6.661 -4.268 -21.831 1.000 16.752 253 GLY AAA O 1
ATOM 4030 N N . ARG A 1 258 ? 6.817 -5.331 -23.822 1.000 14.695 254 ARG AAA N 1
ATOM 4031 C CA . ARG A 1 258 ? 7.812 -6.343 -23.383 1.000 15.673 254 ARG AAA CA 1
ATOM 4032 C C . ARG A 1 258 ? 8.535 -6.898 -24.598 1.000 14.309 254 ARG AAA C 1
ATOM 4033 O O . ARG A 1 258 ? 9.388 -7.765 -24.400 1.000 17.539 254 ARG AAA O 1
#

Secondary structure (P-SEA, 3-state):
cccccbbbbbcccbbbbbbccccccccccaaaaaaaaaaaaaaaacccccbbbbbcccccccccccccccccccccaaaaaaaaaaaaaaaaaccbbbbbbbcccccaaaaaaaacccbbbbccccccccccccccccccccccccccccccaaaaaaaacccccccaaaaaaaccccccccccaaaaaaaaaaaaaaacaaaaaaaaaaaaaccccccaaaaaaaaaaaaaaaaacaaaaaaaaaaaaccccccccc

B-factor: mean 18.18, std 10.8, range [9.28, 95.7]

Sequence (258 aa):
SNIGMILKERQDGVLVLTLNRPEKLNAIITGELLDALYAALKEGEEDREVRALLLTGAGRAFSAGQDLTEFGDRKPDYEAHLRRYNRVVEALSGLLEKPLVVAVNGVAAGAGMSLALWGDLRLAAVGASFTTAFVRIGLVPDSGLSFLLPRLVGLAKAQELLLLSPRLSAEEALALGLVHRVVPAEKLMEEALSLAKELAQGPTRAYALTKKLLLETYRLSLTEALALEAVLQGQAGQTQDHEEGVRAFREKRPPRFQGR

Radius of gyration: 18.76 Å; Cα contacts (8 Å, |Δi|>4): 491; chains: 1; bounding box: 45×46×59 Å

Nearest PDB structures (foldseek):
  6sl9-assembly1_AAA  TM=1.004E+00  e=1.412E-53  Thermus thermophilus JL-18
  3hrx-assembly2_D  TM=9.984E-01  e=6.377E-49  Thermus thermophilus HB8
  3hrx-assembly2_F  TM=9.944E-01  e=1.096E-46  Thermus thermophilus HB8
  6sla-assembly2_EEE  TM=9.949E-01  e=5.624E-46  Thermus thermophilus JL-18
  3swx-assembly1_A  TM=8.711E-01  e=2.183E-21  Mycobacteroides abscessus